Protein 2E1N (pdb70)

Solvent-accessible surface area: 13486 Å² total; per-residue (Å²): 75,67,51,116,26,0,50,136,30,34,133,113,43,88,55,94,150,4,33,74,17,8,0,0,0,0,0,0,8,8,7,90,162,86,57,0,48,17,103,55,0,45,104,32,0,69,88,104,62,77,74,40,62,6,40,107,101,35,11,146,51,0,14,97,14,0,66,93,64,141,4,5,43,24,65,160,110,144,32,183,89,78,68,161,51,48,84,11,26,69,37,47,103,103,114,30,95,106,1,72,62,1,7,73,31,0,95,189,76,82,73,63,28,115,30,0,106,147,29,38,143,95,50,93,50,85,148,4,34,80,13,8,0,0,0,0,0,0,7,9,8,72,151,86,56,0,41,6,100,60,0,40,121,43,0,78,80,117,70,83,103,32,63,5,34,82,107,33,0,112,56,0,2,136,14,0,67,105,76,145,15,6,40,22,67,162,97,143,27,165,80,66,79,161,66,64,79,16,15,63,52,36,193,68,163,106,82,52,2,134,56,0,7,76,25,0,86,172,64,52,101,130

Organism: Synechococcus elongatus (strain ATCC 33912 / PCC 7942 / FACHB-805) (NCBI:txid1140)

Sequence (222 aa):
MDFEDIYRFFQDPPPHYLSKELAVCYVLAVLRHEDSYGTELIQHLETHWPNYRLSDTVLYTALKFLEDEQIISGYWKKVEGRGRPRRMYQLAQANDDRSRDLAQLWERYLMDFEDIYRFFQDPPPHYLSKELAVCYVLAVLRHEDSYGTELIQHLETHWPNYRLSDTVLYTALKFLEDEQIISGYWKKVEGRGRPRRMYQLAQANDDRSRDLAQLWERYLSS

InterPro domains:
  IPR005149 Transcription regulator PadR, N-terminal [PF03551] (27-93)
  IPR036388 Winged helix-like DNA-binding domain superfamily [G3DSA:1.10.10.10] (1-126)
  IPR036390 Winged helix DNA-binding domain superfamily [SSF46785] (8-111)
  IPR052509 Metal-responsive DNA-binding regulator [PTHR33169] (25-107)

Structure (mmCIF, N/CA/C/O backbone):
data_2E1N
#
_entry.id   2E1N
#
_cell.length_a   57.153
_cell.length_b   61.539
_cell.length_c   75.676
_cell.angle_alpha   90.00
_cell.angle_beta   90.00
_cell.angle_gamma   90.00
#
_symmetry.space_group_name_H-M   'P 21 21 21'
#
loop_
_entity.id
_entity.type
_entity.pdbx_description
1 polymer Pex
2 non-polymer 'SULFATE ION'
3 water water
#
loop_
_atom_site.group_PDB
_atom_site.id
_atom_site.type_symbol
_atom_site.label_atom_id
_atom_site.label_alt_id
_atom_site.label_comp_id
_atom_site.label_asym_id
_atom_site.label_entity_id
_atom_site.label_seq_id
_atom_site.pdbx_PDB_ins_code
_atom_site.Cartn_x
_atom_site.Cartn_y
_atom_site.Cartn_z
_atom_site.occupancy
_atom_site.B_iso_or_equiv
_atom_site.auth_seq_id
_atom_site.auth_comp_id
_atom_site.auth_asym_id
_atom_site.auth_atom_id
_atom_site.pdbx_PDB_model_num
ATOM 1 N N . MET A 1 13 ? 13.181 18.995 43.774 1.00 60.24 23 MET A N 1
ATOM 2 C CA . MET A 1 13 ? 14.275 18.097 43.349 1.00 59.90 23 MET A CA 1
ATOM 3 C C . MET A 1 13 ? 15.229 17.879 44.535 1.00 60.15 23 MET A C 1
ATOM 4 O O . MET A 1 13 ? 15.507 18.811 45.272 1.00 60.48 23 MET A O 1
ATOM 9 N N . ASP A 1 14 ? 15.708 16.654 44.732 1.00 60.38 24 ASP A N 1
ATOM 10 C CA . ASP A 1 14 ? 16.611 16.356 45.855 1.00 61.07 24 ASP A CA 1
ATOM 11 C C . ASP A 1 14 ? 17.305 15.004 45.700 1.00 61.15 24 ASP A C 1
ATOM 12 O O . ASP A 1 14 ? 16.788 14.085 45.062 1.00 61.34 24 ASP A O 1
ATOM 17 N N . PHE A 1 15 ? 18.461 14.847 46.316 1.00 61.34 25 PHE A N 1
ATOM 18 C CA . PHE A 1 15 ? 19.252 13.640 46.058 1.00 61.73 25 PHE A CA 1
ATOM 19 C C . PHE A 1 15 ? 18.535 12.312 46.352 1.00 61.84 25 PHE A C 1
ATOM 20 O O . PHE A 1 15 ? 18.611 11.393 45.541 1.00 61.94 25 PHE A O 1
ATOM 28 N N . GLU A 1 16 ? 17.826 12.209 47.477 1.00 61.64 26 GLU A N 1
ATOM 29 C CA . GLU A 1 16 ? 17.032 10.992 47.773 1.00 61.19 26 GLU A CA 1
ATOM 30 C C . GLU A 1 16 ? 16.116 10.624 46.594 1.00 60.04 26 GLU A C 1
ATOM 31 O O . GLU A 1 16 ? 16.086 9.476 46.172 1.00 59.66 26 GLU A O 1
ATOM 37 N N . ASP A 1 17 ? 15.389 11.627 46.104 1.00 58.79 27 ASP A N 1
ATOM 38 C CA . ASP A 1 17 ? 14.504 11.551 44.931 1.00 57.93 27 ASP A CA 1
ATOM 39 C C . ASP A 1 17 ? 15.215 11.105 43.618 1.00 56.38 27 ASP A C 1
ATOM 40 O O . ASP A 1 17 ? 14.604 10.475 42.718 1.00 55.09 27 ASP A O 1
ATOM 45 N N . ILE A 1 18 ? 16.491 11.434 43.497 1.00 54.16 28 ILE A N 1
ATOM 46 C CA . ILE A 1 18 ? 17.268 10.957 42.373 1.00 52.51 28 ILE A CA 1
ATOM 47 C C . ILE A 1 18 ? 17.495 9.448 42.506 1.00 51.87 28 ILE A C 1
ATOM 48 O O . ILE A 1 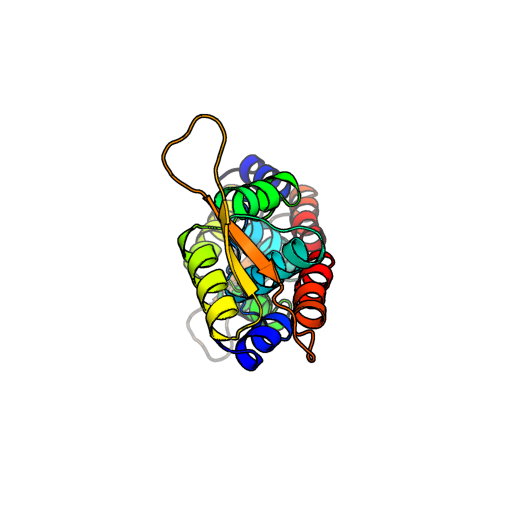18 ? 17.084 8.721 41.647 1.00 50.83 28 ILE A O 1
ATOM 53 N N . TYR A 1 19 ? 18.098 8.953 43.589 1.00 51.77 29 TYR A N 1
ATOM 54 C CA . TYR A 1 19 ? 18.539 7.532 43.577 1.00 51.57 29 TYR A CA 1
ATOM 55 C C . TYR A 1 19 ? 17.302 6.610 43.659 1.00 51.41 29 TYR A C 1
ATOM 56 O O . TYR A 1 19 ? 17.324 5.493 43.163 1.00 50.96 29 TYR A O 1
ATOM 65 N N . ARG A 1 20 ? 16.257 7.133 44.294 1.00 51.18 30 ARG A N 1
ATOM 66 C CA . ARG A 1 20 ? 14.874 6.708 44.159 1.00 51.91 30 ARG A CA 1
ATOM 67 C C . ARG A 1 20 ? 14.494 6.291 42.742 1.00 51.70 30 ARG A C 1
ATOM 68 O O . ARG A 1 20 ? 14.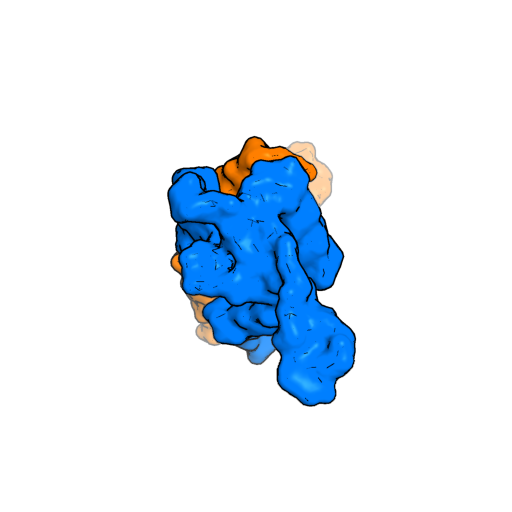098 5.148 42.497 1.00 51.15 30 ARG A O 1
ATOM 76 N N . PHE A 1 21 ? 14.635 7.244 41.814 1.00 50.37 31 PHE A N 1
ATOM 77 C CA . PHE A 1 21 ? 14.206 7.064 40.440 1.00 49.42 31 PHE A CA 1
ATOM 78 C C . PHE A 1 21 ? 14.974 5.906 39.853 1.00 49.91 31 PHE A C 1
ATOM 79 O O . PHE A 1 21 ? 14.427 5.132 39.068 1.00 48.64 31 PHE A O 1
ATOM 87 N N . PHE A 1 22 ? 16.244 5.782 40.245 1.00 50.02 32 PHE A N 1
ATOM 88 C CA . PHE A 1 22 ? 17.140 4.798 39.638 1.00 50.62 32 PHE A CA 1
ATOM 89 C C . PHE A 1 22 ? 17.012 3.410 40.257 1.00 51.15 32 PHE A C 1
ATOM 90 O O . PHE A 1 22 ? 17.134 2.384 39.573 1.00 51.04 32 PHE A O 1
ATOM 98 N N . GLN A 1 23 ? 16.753 3.392 41.550 1.00 51.68 33 GLN A N 1
ATOM 99 C CA . GLN A 1 23 ? 16.601 2.125 42.251 1.00 52.74 33 GLN A CA 1
ATOM 100 C C . GLN A 1 23 ? 15.224 1.505 41.933 1.00 51.94 33 GLN A C 1
ATOM 101 O O . GLN A 1 23 ? 15.129 0.296 41.687 1.00 52.49 33 GLN A O 1
ATOM 107 N N . ASP A 1 24 ? 14.185 2.347 41.888 1.00 51.07 34 ASP A N 1
ATOM 108 C CA . ASP A 1 24 ? 12.797 1.915 41.638 1.00 50.51 34 ASP A CA 1
ATOM 109 C C . ASP A 1 24 ? 12.018 2.869 40.701 1.00 47.97 34 ASP A C 1
ATOM 110 O O . ASP A 1 24 ? 11.068 3.527 41.102 1.00 47.23 34 ASP A O 1
ATOM 115 N N . PRO A 1 25 ? 12.410 2.936 39.440 1.00 45.80 35 PRO A N 1
ATOM 116 C CA . PRO A 1 25 ? 11.796 3.949 38.594 1.00 43.85 35 PRO A CA 1
ATOM 117 C C . PRO A 1 25 ? 10.325 3.635 38.338 1.00 41.58 35 PRO A C 1
ATOM 118 O O . PRO A 1 25 ? 9.932 2.469 38.392 1.00 41.75 35 PRO A O 1
ATOM 122 N N . PRO A 1 26 ? 9.535 4.649 37.976 1.00 38.89 36 PRO A N 1
ATOM 123 C CA . PRO A 1 26 ? 8.135 4.328 37.709 1.00 37.14 36 PRO A CA 1
ATOM 124 C C . PRO A 1 26 ? 7.969 3.562 36.385 1.00 35.06 36 PRO A C 1
ATOM 125 O O . PRO A 1 26 ? 8.799 3.666 35.474 1.00 35.46 36 PRO A O 1
ATOM 129 N N . PRO A 1 27 ? 6.871 2.835 36.253 1.00 33.04 37 PRO A N 1
ATOM 130 C CA . PRO A 1 27 ? 6.718 2.085 35.010 1.00 32.53 37 PRO A CA 1
ATOM 131 C C . PRO A 1 27 ? 6.290 2.889 33.785 1.00 32.54 37 PRO A C 1
ATOM 132 O O . PRO A 1 27 ? 5.787 4.006 33.902 1.00 32.07 37 PRO A O 1
ATOM 136 N N . HIS A 1 28 ? 6.405 2.269 32.602 1.00 32.33 38 HIS A N 1
ATOM 137 C CA . HIS A 1 28 ? 5.923 2.829 31.385 1.00 32.76 38 HIS A CA 1
ATOM 138 C C . HIS A 1 28 ? 4.674 2.019 30.966 1.00 32.68 38 HIS A C 1
ATOM 139 O O . HIS A 1 28 ? 4.680 0.795 31.060 1.00 32.22 38 HIS A O 1
ATOM 146 N N . TYR A 1 29 ? 3.680 2.697 30.420 1.00 31.45 39 TYR A N 1
ATOM 147 C CA . TYR A 1 29 ? 2.557 1.993 29.744 1.00 30.73 39 TYR A CA 1
ATOM 148 C C . TYR A 1 29 ? 2.956 1.491 28.348 1.00 32.08 39 TYR A C 1
ATOM 149 O O . TYR A 1 29 ? 3.575 2.213 27.546 1.00 32.05 39 TYR A O 1
ATOM 158 N N . LEU A 1 30 ? 2.536 0.276 28.013 1.00 31.66 40 LEU A N 1
ATOM 159 C CA . LEU A 1 30 ? 2.813 -0.285 26.688 1.00 31.10 40 LEU A CA 1
ATOM 160 C C . LEU A 1 30 ? 2.098 0.447 25.603 1.00 31.75 40 LEU A C 1
ATOM 161 O O . LEU A 1 30 ? 0.926 0.854 25.757 1.00 30.83 40 LEU A O 1
ATOM 166 N N . SER A 1 31 ? 2.780 0.606 24.466 1.00 32.68 41 SER A N 1
ATOM 167 C CA . SER A 1 31 ? 2.116 1.021 23.235 1.00 33.02 41 SER A CA 1
ATOM 168 C C . SER A 1 31 ? 1.330 -0.108 22.646 1.00 33.00 41 SER A C 1
ATOM 169 O O . SER A 1 31 ? 1.505 -1.259 23.027 1.00 31.75 41 SER A O 1
ATOM 172 N N . LYS A 1 32 ? 0.476 0.198 21.680 1.00 33.04 42 LYS A N 1
ATOM 173 C CA . LYS A 1 32 ? -0.303 -0.843 21.022 1.00 33.28 42 LYS A CA 1
ATOM 174 C C . LYS A 1 32 ? 0.596 -1.889 20.374 1.00 32.70 42 LYS A C 1
ATOM 175 O O . LYS A 1 32 ? 0.288 -3.057 20.371 1.00 32.55 42 LYS A O 1
ATOM 181 N N . GLU A 1 33 ? 1.732 -1.470 19.818 1.00 32.50 43 GLU A N 1
ATOM 182 C CA . GLU A 1 33 ? 2.615 -2.443 19.174 1.00 32.74 43 GLU A CA 1
ATOM 183 C C . GLU A 1 33 ? 3.227 -3.402 20.192 1.00 32.37 43 GLU A C 1
ATOM 184 O O . GLU A 1 33 ? 3.276 -4.613 19.978 1.00 32.55 43 GLU A O 1
ATOM 190 N N . LEU A 1 34 ? 3.717 -2.855 21.295 1.00 31.98 44 LEU A N 1
ATOM 191 C CA . LEU A 1 34 ? 4.227 -3.703 22.372 1.00 33.43 44 LEU A CA 1
ATOM 192 C C . LEU A 1 34 ? 3.123 -4.587 22.952 1.00 31.75 44 LEU A C 1
ATOM 193 O O . LEU A 1 34 ? 3.384 -5.739 23.281 1.00 32.07 44 LEU A O 1
ATOM 198 N N . ALA A 1 35 ? 1.925 -4.039 23.118 1.00 31.32 45 ALA A N 1
ATOM 199 C CA . ALA A 1 35 ? 0.810 -4.792 23.702 1.00 30.64 45 ALA A CA 1
ATOM 200 C C . ALA A 1 35 ? 0.487 -6.006 22.876 1.00 30.17 45 ALA A C 1
ATOM 201 O O . ALA A 1 35 ? 0.196 -7.071 23.411 1.00 31.57 45 ALA A O 1
ATOM 203 N N . VAL A 1 36 ? 0.499 -5.870 21.562 1.00 29.80 46 VAL A N 1
ATOM 204 C CA . VAL A 1 36 ? 0.204 -7.012 20.656 1.00 30.19 46 VAL A CA 1
ATOM 205 C C . VAL A 1 36 ? 1.172 -8.135 20.909 1.00 29.95 46 VAL A C 1
ATOM 206 O O . VAL A 1 36 ? 0.767 -9.308 21.067 1.00 29.74 46 VAL A O 1
ATOM 210 N N . CYS A 1 37 ? 2.474 -7.790 20.986 1.00 30.03 47 CYS A N 1
ATOM 211 C CA . CYS A 1 37 ? 3.522 -8.797 21.161 1.00 31.07 47 CYS A CA 1
ATOM 212 C C . CYS A 1 37 ? 3.482 -9.394 22.560 1.00 30.42 47 CYS A C 1
ATOM 213 O O . CYS A 1 37 ? 3.687 -10.573 22.708 1.00 30.99 47 CYS A O 1
ATOM 216 N N . TYR A 1 38 ? 3.214 -8.580 23.576 1.00 29.41 48 TYR A N 1
ATOM 217 C CA . TYR A 1 38 ? 3.021 -9.123 24.933 1.00 29.81 48 TYR A CA 1
ATOM 218 C C . TYR A 1 38 ? 1.878 -10.126 25.018 1.00 30.20 48 TYR A C 1
ATOM 219 O O . TYR A 1 38 ? 1.991 -11.209 25.602 1.00 30.18 48 TYR A O 1
ATOM 228 N N . VAL A 1 39 ? 0.733 -9.727 24.492 1.00 30.06 49 VAL A N 1
ATOM 229 C CA . VAL A 1 39 ? -0.456 -10.570 24.562 1.00 30.40 49 VAL A CA 1
ATOM 230 C C . VAL A 1 39 ? -0.194 -11.916 23.887 1.00 30.90 49 VAL A C 1
ATOM 231 O O . VAL A 1 39 ? -0.521 -12.998 24.425 1.00 31.35 49 VAL A O 1
ATOM 235 N N . LEU A 1 40 ? 0.445 -11.879 22.726 1.00 30.53 50 LEU A N 1
ATOM 236 C CA . LEU A 1 40 ? 0.810 -13.103 22.036 1.00 31.37 50 LEU A CA 1
ATOM 237 C C . LEU A 1 40 ? 1.804 -13.958 22.832 1.00 30.85 50 LEU A C 1
ATOM 238 O O . LEU A 1 40 ? 1.648 -15.177 22.878 1.00 32.07 50 LEU A O 1
ATOM 243 N N . ALA A 1 41 ? 2.796 -13.334 23.453 1.00 31.06 51 ALA A N 1
ATOM 244 C CA . ALA A 1 41 ? 3.748 -14.052 24.326 1.00 31.07 51 ALA A CA 1
ATOM 245 C C . ALA A 1 41 ? 2.992 -14.837 25.422 1.00 31.29 51 ALA A C 1
ATOM 246 O O . ALA A 1 41 ? 3.333 -16.007 25.723 1.00 31.82 51 ALA A O 1
ATOM 248 N N . VAL A 1 42 ? 1.967 -14.200 26.014 1.00 31.42 52 VAL A N 1
ATOM 249 C CA . VAL A 1 42 ? 1.150 -14.844 27.052 1.00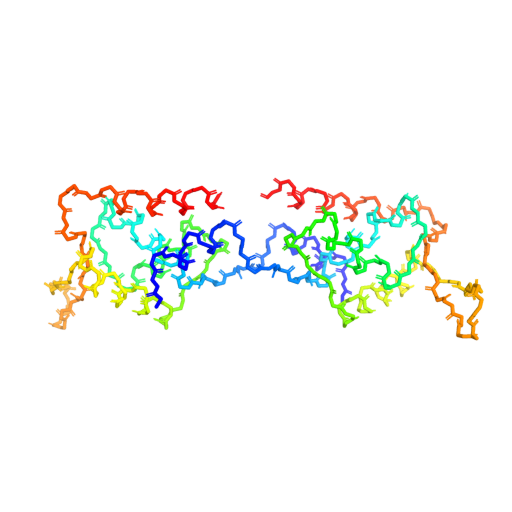 29.38 52 VAL A CA 1
ATOM 250 C C . VAL A 1 42 ? 0.323 -15.979 26.460 1.00 30.08 52 VAL A C 1
ATOM 251 O O . VAL A 1 42 ? 0.340 -17.111 26.976 1.00 29.83 52 VAL A O 1
ATOM 255 N N . LEU A 1 43 ? -0.399 -15.709 25.372 1.00 29.55 53 LEU A N 1
ATOM 256 C CA . LEU A 1 43 ? -1.328 -16.706 24.825 1.00 30.67 53 LEU A CA 1
ATOM 257 C C . LEU A 1 43 ? -0.612 -17.933 24.233 1.00 31.96 53 LEU A C 1
ATOM 258 O O . LEU A 1 43 ? -1.229 -19.005 24.067 1.00 33.24 53 LEU A O 1
ATOM 263 N N . ARG A 1 44 ? 0.672 -17.798 23.896 1.00 33.94 54 ARG A N 1
ATOM 264 C CA . ARG A 1 44 ? 1.427 -18.960 23.396 1.00 36.27 54 ARG A CA 1
ATOM 265 C C . ARG A 1 44 ? 1.587 -19.966 24.526 1.00 37.75 54 ARG A C 1
ATOM 266 O O . ARG A 1 44 ? 1.752 -21.153 24.284 1.00 39.55 54 ARG A O 1
ATOM 274 N N . HIS A 1 45 ? 1.481 -19.504 25.763 1.00 38.16 55 HIS A N 1
ATOM 275 C CA . HIS A 1 45 ? 1.617 -20.397 26.906 1.00 38.65 55 HIS A CA 1
ATOM 276 C C . HIS A 1 45 ? 0.328 -20.851 27.577 1.00 37.89 55 HIS A C 1
ATOM 277 O O . HIS A 1 45 ? 0.250 -21.987 28.050 1.00 37.25 55 HIS A O 1
ATOM 284 N N . GLU A 1 46 ? -0.702 -19.994 27.561 1.00 37.29 56 GLU A N 1
ATOM 285 C CA . GLU A 1 46 ? -2.003 -20.284 28.167 1.00 36.46 56 GLU A CA 1
ATOM 286 C C . GLU A 1 46 ? -3.059 -19.338 27.645 1.00 34.80 56 GLU A C 1
ATOM 287 O O . GLU A 1 46 ? -2.740 -18.212 27.324 1.00 34.27 56 GLU A O 1
ATOM 293 N N . ASP A 1 47 ? -4.319 -19.778 27.610 1.00 33.18 57 ASP A N 1
ATOM 294 C CA . ASP A 1 47 ? -5.429 -18.880 27.275 1.00 32.23 57 ASP A CA 1
ATOM 295 C C . ASP A 1 47 ? -5.545 -17.856 28.405 1.00 31.76 57 ASP A C 1
ATOM 296 O O . ASP A 1 47 ? -5.183 -18.141 29.562 1.00 30.93 57 ASP A O 1
ATOM 301 N N .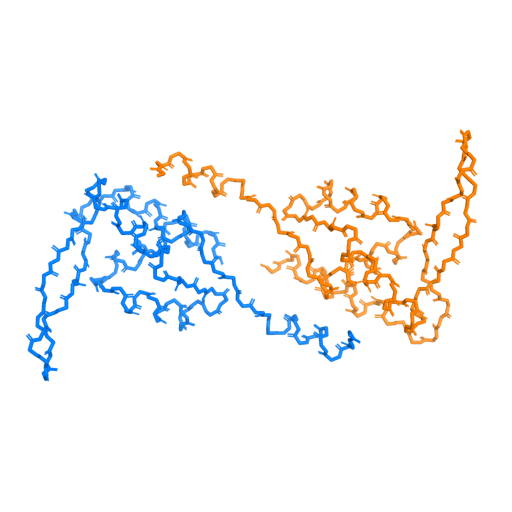 SER A 1 48 ? -6.004 -16.655 28.092 1.00 31.65 58 SER A N 1
ATOM 302 C CA . SER A 1 48 ? -6.116 -15.618 29.128 1.00 30.62 58 SER A CA 1
ATOM 303 C C . SER A 1 48 ? -7.324 -14.720 28.846 1.00 31.49 58 SER A C 1
ATOM 304 O O . SER A 1 48 ? -8.123 -14.996 27.943 1.00 31.09 58 SER A O 1
ATOM 307 N N . TYR A 1 49 ? -7.469 -13.684 29.657 1.00 30.78 59 TYR A N 1
ATOM 308 C CA . TYR A 1 49 ? -8.582 -12.768 29.565 1.00 31.40 59 TYR A CA 1
ATOM 309 C C . TYR A 1 49 ? -8.078 -11.390 29.954 1.00 31.23 59 TYR A C 1
ATOM 310 O O . TYR A 1 49 ? -6.985 -11.251 30.543 1.00 31.00 59 TYR A O 1
ATOM 319 N N . GLY A 1 50 ? -8.836 -10.367 29.576 1.00 31.41 60 GLY A N 1
ATOM 320 C CA . GLY A 1 50 ? -8.373 -8.989 29.760 1.00 31.11 60 GLY A CA 1
ATOM 321 C C . GLY A 1 50 ? -7.858 -8.602 31.127 1.00 30.32 60 GLY A C 1
ATOM 322 O O . GLY A 1 50 ? -6.746 -8.133 31.261 1.00 31.38 60 GLY A O 1
ATOM 323 N N . THR A 1 51 ? -8.642 -8.813 32.165 1.00 31.79 61 THR A N 1
ATOM 324 C CA . THR A 1 51 ?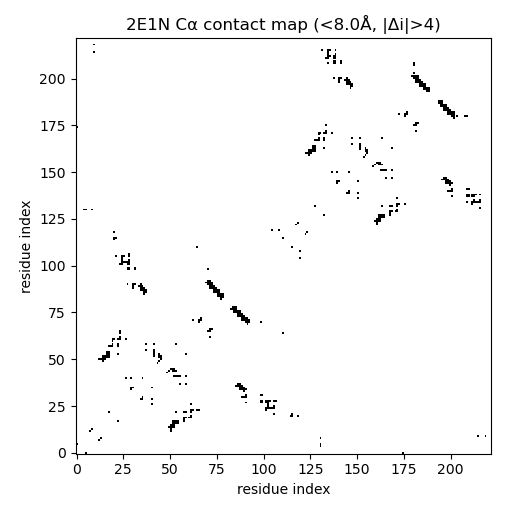 -8.201 -8.489 33.526 1.00 32.15 61 THR A CA 1
ATOM 325 C C . THR A 1 51 ? -6.847 -9.136 33.879 1.00 30.94 61 THR A C 1
ATOM 326 O O . THR A 1 51 ? -5.917 -8.488 34.457 1.00 30.21 61 THR A O 1
ATOM 330 N N . GLU A 1 52 ? -6.739 -10.415 33.574 1.00 31.26 62 GLU A N 1
ATOM 331 C CA . GLU A 1 52 ? -5.484 -11.157 33.823 1.00 31.72 62 GLU A CA 1
ATOM 332 C C . GLU A 1 52 ? -4.290 -10.678 33.006 1.00 30.78 62 GLU A C 1
ATOM 333 O O . GLU A 1 52 ? -3.178 -10.617 33.528 1.00 31.61 62 GLU A O 1
ATOM 339 N N . LEU A 1 53 ? -4.501 -10.303 31.754 1.00 30.19 63 LEU A N 1
ATOM 340 C CA . LEU A 1 53 ? -3.433 -9.824 30.895 1.00 29.08 63 LEU A CA 1
ATOM 341 C C . LEU A 1 53 ? -2.883 -8.536 31.516 1.00 28.43 63 LEU A C 1
ATOM 342 O O . LEU A 1 53 ? -1.655 -8.357 31.601 1.00 30.15 63 LEU A O 1
ATOM 347 N N . ILE A 1 54 ? -3.776 -7.675 32.009 1.00 28.48 64 ILE A N 1
ATOM 348 C CA . ILE A 1 54 ? -3.310 -6.449 32.684 1.00 27.97 64 ILE A CA 1
ATOM 349 C C . ILE A 1 54 ? -2.600 -6.773 33.983 1.00 28.40 64 ILE A C 1
ATOM 350 O O . ILE A 1 54 ? -1.501 -6.274 34.243 1.00 29.61 64 ILE A O 1
ATOM 355 N N . GLN A 1 55 ? -3.215 -7.561 34.848 1.00 29.37 65 GLN A N 1
ATOM 356 C CA . GLN A 1 55 ? -2.582 -7.866 36.140 1.00 31.31 65 GLN A CA 1
ATOM 357 C C . GLN A 1 55 ? -1.264 -8.637 36.029 1.00 32.12 65 GLN A C 1
ATOM 358 O O . GLN A 1 55 ? -0.329 -8.309 36.748 1.00 32.46 65 GLN A O 1
ATOM 364 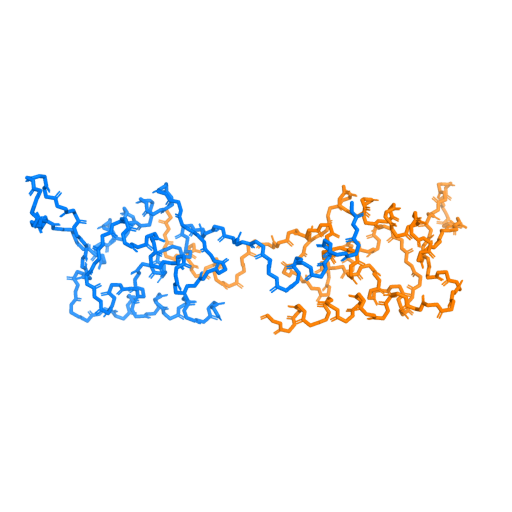N N . HIS A 1 56 ? -1.215 -9.637 35.137 1.00 31.54 66 HIS A N 1
ATOM 365 C CA . HIS A 1 56 ? -0.021 -10.492 34.876 1.00 32.28 66 HIS A CA 1
ATOM 366 C C . HIS A 1 56 ? 1.159 -9.629 34.454 1.00 31.24 66 HIS A C 1
ATOM 367 O O . HIS A 1 56 ? 2.336 -9.892 34.825 1.00 30.20 66 HIS A O 1
ATOM 374 N N . LEU A 1 57 ? 0.893 -8.574 33.702 1.00 30.68 67 LEU A N 1
ATOM 375 C CA . LEU A 1 57 ? 1.970 -7.697 33.305 1.00 30.98 67 LEU A CA 1
ATOM 376 C C . LEU A 1 57 ? 2.583 -7.025 34.525 1.00 31.79 67 LEU A C 1
ATOM 377 O O . LEU A 1 57 ? 3.804 -7.007 34.699 1.00 32.12 67 LEU A O 1
ATOM 382 N N . GLU A 1 58 ? 1.733 -6.458 35.358 1.00 32.88 68 GLU A N 1
ATOM 383 C CA . GLU A 1 58 ? 2.214 -5.755 36.550 1.00 34.14 68 GLU A CA 1
ATOM 384 C C . GLU A 1 58 ? 3.056 -6.692 37.456 1.00 35.14 68 GLU A C 1
ATOM 385 O O . GLU A 1 58 ? 4.046 -6.258 38.022 1.00 36.22 68 GLU A O 1
ATOM 391 N N . THR A 1 59 ? 2.700 -7.972 37.530 1.00 35.99 69 THR A N 1
ATOM 392 C CA . THR A 1 59 ? 3.373 -8.921 38.438 1.00 36.68 69 THR A CA 1
ATOM 393 C C . THR A 1 59 ? 4.617 -9.561 37.821 1.00 37.40 69 THR A C 1
ATOM 394 O O . THR A 1 59 ? 5.613 -9.851 38.518 1.00 37.98 69 THR A O 1
ATOM 398 N N . HIS A 1 60 ? 4.591 -9.826 36.532 1.00 36.92 70 HIS A N 1
ATOM 399 C CA . HIS A 1 60 ? 5.714 -10.534 35.894 1.00 36.65 70 HIS A CA 1
ATOM 400 C C . HIS A 1 60 ? 6.733 -9.557 35.350 1.00 36.21 70 HIS A C 1
ATOM 401 O O . HIS A 1 60 ? 7.925 -9.869 35.297 1.00 35.10 70 HIS A O 1
ATOM 408 N N . TRP A 1 61 ? 6.261 -8.382 34.911 1.00 34.77 71 TRP A N 1
ATOM 409 C CA . TRP A 1 61 ? 7.121 -7.394 34.279 1.00 35.76 71 TRP A CA 1
ATOM 410 C C . TRP A 1 61 ? 6.773 -6.017 34.848 1.00 36.44 71 TRP A C 1
ATOM 411 O O . TRP A 1 61 ? 6.270 -5.128 34.125 1.00 35.76 71 TRP A O 1
ATOM 422 N N . PRO A 1 62 ? 7.046 -5.839 36.152 1.00 35.52 72 PRO A N 1
ATOM 423 C CA . PRO A 1 62 ? 6.606 -4.630 36.875 1.00 35.63 72 PRO A CA 1
ATOM 424 C C . PRO A 1 62 ? 7.172 -3.293 36.389 1.00 34.85 72 PRO A C 1
ATOM 425 O O . PRO A 1 62 ? 6.694 -2.249 36.824 1.00 35.59 72 PRO A O 1
ATOM 429 N N . ASN A 1 63 ? 8.115 -3.264 35.460 1.00 34.41 73 ASN A N 1
ATOM 430 C CA . ASN A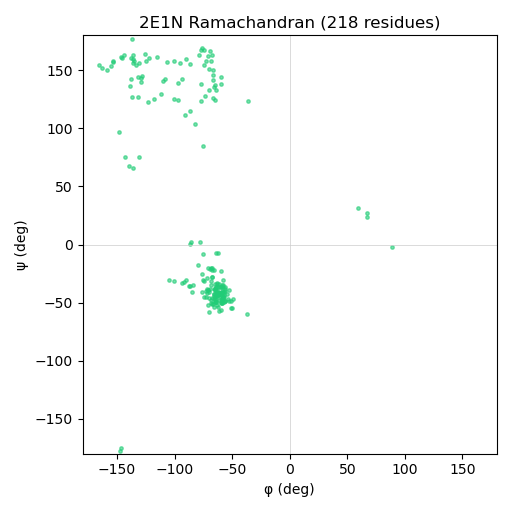 1 63 ? 8.457 -1.977 34.839 1.00 34.76 73 ASN A CA 1
ATOM 431 C C . ASN A 1 63 ? 7.460 -1.494 33.756 1.00 32.76 73 ASN A C 1
ATOM 432 O O . ASN A 1 63 ? 7.639 -0.434 33.138 1.00 31.42 73 ASN A O 1
ATOM 437 N N . TYR A 1 64 ? 6.403 -2.275 33.554 1.00 32.03 74 TYR A N 1
ATOM 438 C CA . TYR A 1 64 ? 5.399 -1.943 32.521 1.00 31.11 74 TYR A CA 1
ATOM 439 C C . TYR A 1 64 ? 3.965 -2.065 33.050 1.00 29.43 74 TYR A C 1
ATOM 440 O O . TYR A 1 64 ? 3.697 -2.780 33.999 1.00 29.15 74 TYR A O 1
ATOM 449 N N . ARG A 1 65 ? 3.070 -1.327 32.432 1.00 28.62 75 ARG A N 1
ATOM 450 C CA . ARG A 1 65 ? 1.625 -1.402 32.719 1.00 28.27 75 ARG A CA 1
ATOM 451 C C . ARG A 1 65 ? 0.889 -1.399 31.389 1.00 28.54 75 ARG A C 1
ATOM 452 O O . ARG A 1 65 ? 1.433 -0.996 30.372 1.00 28.66 75 ARG A O 1
ATOM 460 N N . LEU A 1 66 ? -0.371 -1.814 31.419 1.00 29.34 76 LEU A N 1
ATOM 461 C CA . LEU A 1 66 ? -1.223 -1.907 30.261 1.00 30.36 76 LEU A CA 1
ATOM 462 C C . LEU A 1 66 ? -2.600 -1.378 30.618 1.00 30.28 76 LEU A C 1
ATOM 463 O O . LEU A 1 66 ? -3.201 -1.795 31.642 1.00 29.76 76 LEU A O 1
ATOM 468 N N . SER A 1 67 ? -3.100 -0.426 29.806 1.00 30.34 77 SER A N 1
ATOM 469 C CA . SER A 1 67 ? -4.431 0.176 30.009 1.00 30.14 77 SER A CA 1
ATOM 470 C C . SER A 1 67 ? -5.521 -0.601 29.267 1.00 30.87 77 SER A C 1
ATOM 471 O O . SER A 1 67 ? -5.253 -1.347 28.320 1.00 29.92 77 SER A O 1
ATOM 474 N N . ASP A 1 68 ? -6.754 -0.423 29.703 1.00 31.60 78 ASP A N 1
ATOM 475 C CA . ASP A 1 68 ? -7.877 -1.054 29.043 1.00 32.36 78 ASP A CA 1
ATOM 476 C C . ASP A 1 68 ? -7.949 -0.634 27.568 1.00 31.22 78 ASP A C 1
ATOM 477 O O . ASP A 1 68 ? -8.228 -1.455 26.701 1.00 31.27 78 ASP A O 1
ATOM 482 N N . THR A 1 69 ? -7.708 0.643 27.293 1.00 31.72 79 THR A N 1
ATOM 483 C CA . THR A 1 69 ? -7.792 1.145 25.922 1.00 32.49 79 THR A CA 1
ATOM 484 C C . THR A 1 69 ? -6.782 0.463 25.004 1.00 31.05 79 THR A C 1
ATOM 485 O O . THR A 1 69 ? -7.155 -0.015 23.903 1.00 30.74 79 THR A O 1
ATOM 489 N N . VAL A 1 70 ? -5.528 0.370 25.435 1.00 28.75 80 VAL A N 1
ATOM 490 C CA . VAL A 1 70 ? -4.512 -0.243 24.590 1.00 28.98 80 VAL A CA 1
ATOM 491 C C . VAL A 1 70 ? -4.752 -1.725 24.464 1.00 29.25 80 VAL A C 1
ATOM 492 O O . VAL A 1 70 ? -4.572 -2.287 23.380 1.00 30.24 80 VAL A O 1
ATOM 496 N N . LEU A 1 71 ? -5.175 -2.373 25.545 1.00 30.32 81 LEU A N 1
ATOM 497 C CA . LEU A 1 71 ? -5.471 -3.813 25.522 1.00 30.96 81 LEU A CA 1
ATOM 498 C C . LEU A 1 71 ? -6.537 -4.079 24.470 1.00 30.80 81 LEU A C 1
ATOM 499 O O . LEU A 1 71 ? -6.353 -4.974 23.628 1.00 29.48 81 LEU A O 1
ATOM 504 N N . TYR A 1 72 ? -7.600 -3.281 24.462 1.00 31.17 82 TYR A N 1
ATOM 505 C CA . TYR A 1 72 ? -8.685 -3.458 23.501 1.00 33.72 82 TYR A CA 1
ATOM 506 C C . TYR A 1 72 ? -8.207 -3.295 22.064 1.00 33.11 82 TYR A C 1
ATOM 507 O O . TYR A 1 72 ? -8.532 -4.125 21.180 1.00 33.46 82 TYR A O 1
ATOM 516 N N . THR A 1 73 ? -7.375 -2.280 21.847 1.00 33.12 83 THR A N 1
ATOM 517 C CA . THR A 1 73 ? -6.768 -2.047 20.561 1.00 33.34 83 THR A CA 1
ATOM 518 C C . THR A 1 73 ? -5.981 -3.261 20.039 1.00 31.73 83 THR A C 1
ATOM 519 O O . THR A 1 73 ? -6.139 -3.666 18.868 1.00 31.58 83 THR A O 1
ATOM 523 N N . ALA A 1 74 ? -5.138 -3.806 20.898 1.00 31.07 84 ALA A N 1
ATOM 524 C CA . ALA A 1 74 ? -4.316 -4.976 20.581 1.00 31.16 84 ALA A CA 1
ATOM 525 C C . ALA A 1 74 ? -5.192 -6.173 20.318 1.00 29.86 84 ALA A C 1
ATOM 526 O O . ALA A 1 74 ? -4.975 -6.872 19.322 1.00 30.57 84 ALA A O 1
ATOM 528 N N . LEU A 1 75 ? -6.182 -6.431 21.188 1.00 29.03 85 LEU A N 1
ATOM 529 C CA . LEU A 1 75 ? -7.063 -7.596 20.987 1.00 30.30 85 LEU A CA 1
ATOM 530 C C . LEU A 1 75 ? -7.864 -7.492 19.690 1.00 31.77 85 LEU A C 1
ATOM 531 O O . LEU A 1 75 ? -8.038 -8.518 19.000 1.00 32.16 85 LEU A O 1
ATOM 536 N N . LYS A 1 76 ? -8.397 -6.299 19.386 1.00 32.42 86 LYS A N 1
ATOM 537 C CA . LYS A 1 76 ? -9.175 -6.068 18.161 1.00 34.00 86 LYS A CA 1
ATOM 538 C C . LYS A 1 76 ? -8.281 -6.293 16.943 1.00 33.00 86 LYS A C 1
ATOM 539 O O . LYS A 1 76 ? -8.674 -6.905 15.953 1.00 33.15 86 LYS A O 1
ATOM 545 N N . PHE A 1 77 ? -7.054 -5.823 16.994 1.00 33.11 87 PHE A N 1
ATOM 546 C CA . PHE A 1 77 ? -6.130 -6.096 15.913 1.00 32.84 87 PHE A CA 1
ATOM 547 C C . PHE A 1 77 ? -5.898 -7.591 15.702 1.00 32.97 87 PHE A C 1
ATOM 548 O O . PHE A 1 77 ? -5.953 -8.089 14.576 1.00 32.80 87 PHE A O 1
ATOM 556 N N . LEU A 1 78 ? -5.600 -8.294 16.786 1.00 32.11 88 LEU A N 1
ATOM 557 C CA . LEU A 1 78 ? -5.271 -9.715 16.706 1.00 31.38 88 LEU A CA 1
ATOM 558 C C . LEU A 1 78 ? -6.470 -10.563 16.228 1.00 33.01 88 LEU A C 1
ATOM 559 O O . LEU A 1 78 ? -6.284 -11.578 15.539 1.00 34.04 88 LEU A O 1
ATOM 564 N N . GLU A 1 79 ? -7.673 -10.158 16.607 1.00 32.24 89 GLU A N 1
ATOM 565 C CA . GLU A 1 79 ? -8.913 -10.764 16.071 1.00 34.05 89 GLU A CA 1
ATOM 566 C C . GLU A 1 79 ? -9.154 -10.454 14.579 1.00 34.47 89 GLU A C 1
ATOM 567 O O . GLU A 1 79 ? -9.486 -11.361 13.796 1.00 33.65 89 GLU A O 1
ATOM 573 N N . ASP A 1 80 ? -9.019 -9.177 14.203 1.00 35.13 90 ASP A N 1
ATOM 574 C CA . ASP A 1 80 ? -9.162 -8.758 12.795 1.00 35.31 90 ASP A CA 1
ATOM 575 C C . ASP A 1 80 ? -8.186 -9.542 11.880 1.00 35.60 90 ASP A C 1
ATOM 576 O O . ASP A 1 80 ? -8.494 -9.841 10.707 1.00 35.52 90 ASP A O 1
ATOM 581 N N . GLU A 1 81 ? -6.975 -9.813 12.394 1.00 34.74 91 GLU A N 1
ATOM 582 C CA . GLU A 1 81 ? -5.948 -10.543 11.687 1.00 34.64 91 GLU A CA 1
ATOM 583 C C . GLU A 1 81 ? -6.080 -12.051 11.854 1.00 34.25 91 GLU A C 1
ATOM 584 O O . GLU A 1 81 ? -5.286 -12.813 11.297 1.00 32.40 91 GLU A O 1
ATOM 590 N N . GLN A 1 82 ? -7.098 -12.481 12.597 1.00 32.28 92 GLN A N 1
ATOM 591 C CA . GLN A 1 82 ? -7.378 -13.895 12.809 1.00 31.85 92 GLN A CA 1
ATOM 592 C C . GLN A 1 82 ? -6.221 -14.655 13.461 1.00 31.47 92 GLN A C 1
ATOM 593 O O . GLN A 1 82 ? -6.073 -15.828 13.275 1.00 31.40 92 GLN A O 1
ATOM 599 N N . ILE A 1 83 ? -5.464 -13.959 14.301 1.00 30.90 93 ILE A N 1
ATOM 600 C CA . ILE A 1 83 ? -4.363 -14.554 15.022 1.00 30.67 93 ILE A CA 1
ATOM 601 C C . ILE A 1 83 ? -4.852 -15.109 16.359 1.00 29.77 93 ILE A C 1
ATOM 602 O O . ILE A 1 83 ? -4.331 -16.104 16.844 1.00 30.05 93 ILE A O 1
ATOM 607 N N . ILE A 1 84 ? -5.881 -14.489 16.954 1.00 28.30 94 ILE A N 1
ATOM 608 C CA . ILE A 1 84 ? -6.517 -15.029 18.155 1.00 27.81 94 ILE A CA 1
ATOM 609 C C . ILE A 1 84 ? -8.011 -15.180 17.952 1.00 28.73 94 ILE A C 1
ATOM 610 O O . ILE A 1 84 ? -8.571 -14.597 17.019 1.00 27.97 94 ILE A O 1
ATOM 615 N N . SER A 1 85 ? -8.645 -15.950 18.829 1.00 28.93 95 SER A N 1
ATOM 616 C CA . SER A 1 85 ? -10.106 -16.012 18.853 1.00 30.50 95 SER A CA 1
ATOM 617 C C . SER A 1 85 ? -10.611 -15.946 20.267 1.00 30.51 95 SER A C 1
ATOM 618 O O . SER A 1 85 ? -9.911 -16.328 21.212 1.00 31.35 95 SER A O 1
ATOM 621 N N . GLY A 1 86 ? -11.865 -15.506 20.409 1.00 31.09 96 GLY A N 1
ATOM 622 C CA . GLY A 1 86 ? -12.447 -15.342 21.720 1.00 30.99 96 GLY A CA 1
ATOM 623 C C . GLY A 1 86 ? -13.459 -16.426 21.992 1.00 31.98 96 GLY A C 1
ATOM 624 O O . GLY A 1 86 ? -14.005 -17.045 21.045 1.00 31.53 96 GLY A O 1
ATOM 625 N N . TYR A 1 87 ? -13.696 -16.663 23.289 1.00 31.89 97 TYR A N 1
ATOM 626 C CA . TYR A 1 87 ? -14.715 -17.603 23.720 1.00 32.73 97 TYR A CA 1
ATOM 627 C C . TYR A 1 87 ? -15.215 -17.230 25.101 1.00 33.86 97 TYR A C 1
ATOM 628 O O . TYR A 1 87 ? -14.544 -16.515 25.807 1.00 32.15 97 TYR A O 1
ATOM 637 N N . TRP A 1 88 ? -16.414 -17.666 25.449 1.00 33.90 98 TRP A N 1
ATOM 638 C CA . TRP A 1 88 ? -16.936 -17.453 26.799 1.00 34.43 98 TRP A CA 1
ATOM 639 C C . TRP A 1 88 ? -16.658 -18.634 27.739 1.00 34.17 98 TRP A C 1
ATOM 640 O O . TRP A 1 88 ? -16.787 -19.807 27.343 1.00 35.20 98 TRP A O 1
ATOM 651 N N . LYS A 1 89 ? -16.366 -18.329 29.003 1.00 33.56 99 LYS A N 1
ATOM 652 C CA . LYS A 1 89 ? -16.079 -19.362 29.992 1.00 33.97 99 LYS A CA 1
ATOM 653 C C . LYS A 1 89 ? -16.755 -19.022 31.306 1.00 34.22 99 LYS A C 1
ATOM 654 O O . LYS A 1 89 ? -16.830 -17.845 31.692 1.00 33.54 99 LYS A O 1
ATOM 660 N N . LYS A 1 90 ? -17.258 -20.050 31.988 1.00 33.93 100 LYS A N 1
ATOM 661 C CA . LYS A 1 90 ? -17.811 -19.870 33.330 1.00 34.55 100 LYS A CA 1
ATOM 662 C C . LYS A 1 90 ? -16.773 -19.500 34.348 1.00 34.22 100 LYS A C 1
ATOM 663 O O . LYS A 1 90 ? -15.592 -19.910 34.249 1.00 33.74 100 LYS A O 1
ATOM 669 N N . VAL A 1 91 ? -17.212 -18.680 35.301 1.00 33.77 101 VAL A N 1
ATOM 670 C CA . VAL A 1 91 ? -16.419 -18.312 36.436 1.00 34.42 101 VAL A CA 1
ATOM 671 C C . VAL A 1 91 ? -17.155 -18.813 37.692 1.00 35.45 101 VA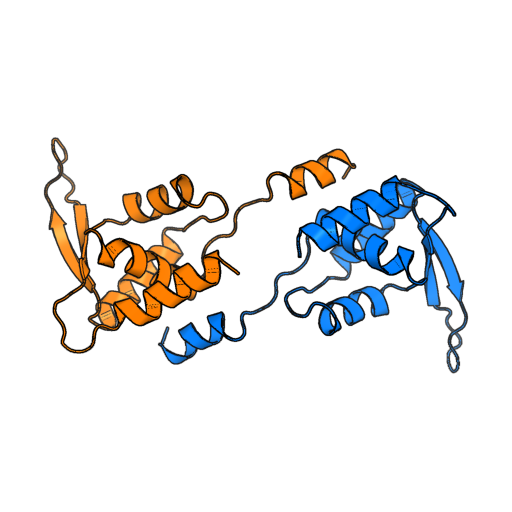L A C 1
ATOM 672 O O . VAL A 1 91 ? -18.338 -18.508 37.909 1.00 34.57 101 VAL A O 1
ATOM 676 N N . GLU A 1 92 ? -16.451 -19.587 38.504 1.00 36.45 102 GLU A N 1
ATOM 677 C CA . GLU A 1 92 ? -17.114 -20.193 39.646 1.00 38.26 102 GLU A CA 1
ATOM 678 C C . GLU A 1 92 ? -17.589 -19.098 40.586 1.00 38.11 102 GLU A C 1
ATOM 679 O O . GLU A 1 92 ? -16.859 -18.171 40.882 1.00 37.20 102 GLU A O 1
ATOM 685 N N . GLY A 1 93 ? -18.833 -19.202 41.032 1.00 38.43 103 GLY A N 1
ATOM 686 C CA . GLY A 1 93 ? -19.391 -18.238 41.963 1.00 39.10 103 GLY A CA 1
ATOM 687 C C . GLY A 1 93 ? -20.050 -17.043 41.305 1.00 39.70 103 GLY A C 1
ATOM 688 O O . GLY A 1 93 ? -20.603 -16.187 41.993 1.00 39.81 103 GLY A O 1
ATOM 689 N N . ARG A 1 94 ? -20.009 -16.993 39.976 1.00 39.30 104 ARG A N 1
ATOM 690 C CA . ARG A 1 94 ? -20.507 -15.868 39.219 1.00 40.26 104 ARG A CA 1
ATOM 691 C C . ARG A 1 94 ? -21.411 -16.349 38.081 1.00 40.64 104 ARG A C 1
ATOM 692 O O . ARG A 1 94 ? -21.161 -17.389 37.480 1.00 40.69 104 ARG A O 1
ATOM 700 N N . GLY A 1 95 ? -22.458 -15.582 37.794 1.00 41.31 105 GLY A N 1
ATOM 701 C CA . GLY A 1 95 ? -23.417 -15.926 36.748 1.00 41.54 105 GLY A CA 1
ATOM 702 C C . GLY A 1 95 ? -22.946 -15.454 35.381 1.00 42.30 105 GLY A C 1
ATOM 703 O O . GLY A 1 95 ? -23.089 -16.167 34.394 1.00 43.41 105 GLY A O 1
ATOM 704 N N . ARG A 1 96 ? -22.389 -14.243 35.355 1.00 42.66 106 ARG A N 1
ATOM 705 C CA . ARG A 1 96 ? -21.783 -13.605 34.170 1.00 42.98 106 ARG A CA 1
ATOM 706 C C . ARG A 1 96 ? -20.527 -14.360 33.671 1.00 41.95 106 ARG A C 1
ATOM 707 O O . ARG A 1 96 ? -19.599 -14.593 34.453 1.00 42.35 106 ARG A O 1
ATOM 715 N N . PRO A 1 97 ? -20.502 -14.764 32.381 1.00 40.26 107 PRO A N 1
ATOM 716 C CA . PRO A 1 97 ? -19.293 -15.430 31.916 1.00 38.57 107 PRO A CA 1
ATOM 717 C C . PRO A 1 97 ? -18.151 -14.475 31.663 1.00 37.58 107 PRO A C 1
ATOM 718 O O . PRO A 1 97 ? -18.324 -13.254 31.628 1.00 37.27 107 PRO A O 1
ATOM 722 N N . ARG A 1 98 ? -16.994 -15.079 31.473 1.00 34.89 108 ARG A N 1
ATOM 723 C CA . ARG A 1 98 ? -15.752 -14.354 31.242 1.00 33.40 108 ARG A CA 1
ATOM 724 C C . ARG A 1 98 ? -15.292 -14.546 29.808 1.00 32.03 108 ARG A C 1
ATOM 725 O O . ARG A 1 98 ? -15.388 -15.650 29.286 1.00 31.13 108 ARG A O 1
ATOM 733 N N . ARG A 1 99 ? -14.768 -13.483 29.186 1.00 32.22 109 ARG A N 1
ATOM 734 C CA . ARG A 1 99 ? -14.335 -13.530 27.786 1.00 32.05 109 ARG A CA 1
ATOM 735 C C . ARG A 1 99 ? -12.866 -13.922 27.754 1.00 31.27 109 ARG A C 1
ATOM 736 O O . ARG A 1 99 ? -11.987 -13.192 28.250 1.00 31.21 109 ARG A O 1
ATOM 744 N N . MET A 1 100 ? -12.624 -15.125 27.246 1.00 30.62 110 MET A N 1
ATOM 745 C CA . MET A 1 100 ? -11.295 -15.686 27.172 1.00 30.48 110 MET A CA 1
ATOM 746 C C . MET A 1 100 ? -10.777 -15.510 25.748 1.00 31.13 110 MET A C 1
ATOM 747 O O . MET A 1 100 ? -11.559 -15.404 24.811 1.00 31.27 110 MET A O 1
ATOM 752 N N . TYR A 1 101 ? -9.447 -15.538 25.605 1.00 30.08 111 TYR A N 1
ATOM 753 C CA . TYR A 1 101 ? -8.820 -15.516 24.296 1.00 30.96 111 TYR A CA 1
ATOM 754 C C . TYR A 1 101 ? -7.825 -16.677 24.187 1.00 31.20 111 TYR A C 1
ATOM 755 O O . TYR A 1 101 ? -7.162 -17.041 25.172 1.00 30.01 111 TYR A O 1
ATOM 764 N N . GLN A 1 102 ? -7.730 -17.243 22.988 1.00 32.25 112 GLN A N 1
ATOM 765 C CA . GLN A 1 102 ? -6.730 -18.254 22.697 1.00 33.24 112 GLN A CA 1
ATOM 766 C C . GLN A 1 102 ? -6.075 -17.975 21.342 1.00 33.03 112 GLN A C 1
ATOM 767 O O . GLN A 1 102 ? -6.637 -17.299 20.486 1.00 32.54 112 GLN A O 1
ATOM 773 N N . LEU A 1 103 ? -4.877 -18.503 21.143 1.00 32.88 113 LEU A N 1
ATOM 774 C CA . LEU A 1 103 ? -4.251 -18.445 19.827 1.00 34.29 113 LEU A CA 1
ATOM 775 C C . LEU A 1 103 ? -5.180 -19.172 18.864 1.00 34.30 113 LEU A C 1
ATOM 776 O O . LEU A 1 103 ? -5.734 -20.215 19.212 1.00 34.78 113 LEU A O 1
ATOM 781 N N . ALA A 1 104 ? -5.373 -18.613 17.665 1.00 35.23 114 ALA A N 1
ATOM 782 C CA . ALA A 1 104 ? -6.392 -19.155 16.736 1.00 36.02 114 ALA A CA 1
ATOM 783 C C . ALA A 1 104 ? -5.905 -20.383 16.005 1.00 38.00 114 ALA A C 1
ATOM 784 O O . ALA A 1 104 ? -6.688 -21.119 15.437 1.00 37.20 114 ALA A O 1
ATOM 786 N N . GLN A 1 105 ? -4.606 -20.578 16.002 1.00 40.60 115 GLN A N 1
ATOM 787 C CA . GLN A 1 105 ? -4.003 -21.644 15.233 1.00 44.63 115 GLN A CA 1
ATOM 788 C C . GLN A 1 105 ? -3.050 -22.453 16.054 1.00 46.04 115 GLN A C 1
ATOM 789 O O . GLN A 1 105 ? -2.480 -21.966 17.023 1.00 46.98 115 GLN A O 1
ATOM 795 N N . ALA A 1 106 ? -2.840 -23.684 15.612 1.00 47.16 116 ALA A N 1
ATOM 796 C CA . ALA A 1 106 ? -1.905 -24.592 16.260 1.00 48.89 116 ALA A CA 1
ATOM 797 C C . ALA A 1 106 ? -0.486 -24.141 16.016 1.00 49.95 116 ALA A C 1
ATOM 798 O O . ALA A 1 106 ? 0.308 -24.012 16.963 1.00 51.54 116 ALA A O 1
ATOM 800 N N . ASN A 1 107 ? -0.157 -23.920 14.748 1.00 50.35 117 ASN A N 1
ATOM 801 C CA . ASN A 1 107 ? 1.189 -23.501 14.388 1.00 51.16 117 ASN A CA 1
ATOM 802 C C . ASN A 1 107 ? 1.051 -22.198 13.635 1.00 51.77 117 ASN A C 1
ATOM 803 O O . ASN A 1 107 ? 0.295 -22.124 12.653 1.00 52.33 117 ASN A O 1
ATOM 808 N N . ASP A 1 108 ? 1.710 -21.161 14.150 1.00 50.91 118 ASP A N 1
ATOM 809 C CA . ASP A 1 108 ? 1.682 -19.856 13.540 1.00 50.65 118 ASP A CA 1
ATOM 810 C C . ASP A 1 108 ? 3.021 -19.183 13.825 1.00 50.02 118 ASP A C 1
ATOM 811 O O . ASP A 1 108 ? 3.228 -18.619 14.904 1.00 49.16 118 ASP A O 1
ATOM 816 N N . ASP A 1 109 ? 3.945 -19.256 12.870 1.00 49.15 119 ASP A N 1
ATOM 817 C CA . ASP A 1 109 ? 5.231 -18.571 13.034 1.00 49.37 119 ASP A CA 1
ATOM 818 C C . ASP A 1 109 ? 5.091 -17.052 13.216 1.00 48.29 119 ASP A C 1
ATOM 819 O O . ASP A 1 109 ? 5.995 -16.427 13.758 1.00 47.87 119 ASP A O 1
ATOM 824 N N . ARG A 1 110 ? 3.977 -16.468 12.766 1.00 47.86 120 ARG A N 1
ATOM 825 C CA . ARG A 1 110 ? 3.726 -15.024 12.984 1.00 47.77 120 ARG A CA 1
ATOM 826 C C . ARG A 1 110 ? 3.578 -14.717 14.473 1.00 46.84 120 ARG A C 1
ATOM 827 O O . ARG A 1 110 ? 4.220 -13.791 15.016 1.00 47.52 120 ARG A O 1
ATOM 835 N N . SER A 1 111 ? 2.747 -15.493 15.155 1.00 45.38 121 SER A N 1
ATOM 836 C CA . SER A 1 111 ? 2.606 -15.317 16.595 1.00 44.66 121 SER A CA 1
ATOM 837 C C . SER A 1 111 ? 3.945 -15.577 17.309 1.00 43.13 121 SER A C 1
ATOM 838 O O . SER A 1 111 ? 4.311 -14.869 18.231 1.00 42.19 121 SER A O 1
ATOM 841 N N . ARG A 1 112 ? 4.669 -16.605 16.889 1.00 41.35 122 ARG A N 1
ATOM 842 C CA . ARG A 1 112 ? 5.962 -16.931 17.492 1.00 41.31 122 ARG A CA 1
ATOM 843 C C . ARG A 1 112 ? 6.938 -15.780 17.352 1.00 39.97 122 ARG A C 1
ATOM 844 O O . ARG A 1 112 ? 7.615 -15.400 18.307 1.00 40.14 122 ARG A O 1
ATOM 852 N N . ASP A 1 113 ? 7.015 -15.240 16.144 1.00 39.04 123 ASP A N 1
ATOM 853 C CA . ASP A 1 113 ? 7.924 -14.134 15.819 1.00 39.07 123 ASP A CA 1
ATOM 854 C C . ASP A 1 113 ? 7.583 -12.854 16.596 1.00 38.24 123 ASP A C 1
ATOM 855 O O . ASP A 1 113 ? 8.454 -12.166 17.113 1.00 37.02 123 ASP A O 1
ATOM 860 N N . LEU A 1 114 ? 6.303 -12.546 16.656 1.00 37.91 124 LEU A N 1
ATOM 861 C CA . LEU A 1 114 ? 5.848 -11.376 17.391 1.00 38.02 124 LEU A CA 1
ATOM 862 C C . LEU A 1 114 ? 6.138 -11.546 18.871 1.00 37.69 124 LEU A C 1
ATOM 863 O O . LEU A 1 114 ? 6.646 -10.643 19.494 1.00 37.83 124 LEU A O 1
ATOM 868 N N . ALA A 1 115 ? 5.817 -12.702 19.445 1.00 37.73 125 ALA A N 1
ATOM 869 C CA . ALA A 1 115 ? 6.198 -12.972 20.830 1.00 38.18 125 ALA A CA 1
ATOM 870 C C . ALA A 1 115 ? 7.679 -12.762 21.064 1.00 39.95 125 ALA A C 1
ATOM 871 O O . ALA A 1 115 ? 8.096 -12.236 22.097 1.00 40.20 125 ALA A O 1
ATOM 873 N N . GLN A 1 116 ? 8.485 -13.170 20.099 1.00 40.71 126 GLN A N 1
ATOM 874 C CA . GLN A 1 116 ? 9.923 -13.000 20.216 1.00 41.92 126 GLN A CA 1
ATOM 875 C C . GLN A 1 116 ? 10.392 -11.540 20.171 1.00 41.07 126 GLN A C 1
ATOM 876 O O . GLN A 1 116 ? 11.439 -11.223 20.730 1.00 41.38 126 GLN A O 1
ATOM 882 N N . LEU A 1 117 ? 9.648 -10.660 19.504 1.00 40.24 127 LEU A N 1
ATOM 883 C CA . LEU A 1 117 ? 9.959 -9.228 19.551 1.00 39.78 127 LEU A CA 1
ATOM 884 C C . LEU A 1 117 ? 9.811 -8.710 21.007 1.00 40.06 127 LEU A C 1
ATOM 885 O O . LEU A 1 117 ? 10.602 -7.886 21.465 1.00 39.25 127 LEU A O 1
ATOM 890 N N . TRP A 1 118 ? 8.798 -9.198 21.726 1.00 39.61 128 TRP A N 1
ATOM 891 C CA . TRP A 1 118 ? 8.580 -8.846 23.142 1.00 40.70 128 TRP A CA 1
ATOM 892 C C . TRP A 1 118 ? 9.740 -9.305 24.043 1.00 43.29 128 TRP A C 1
ATOM 893 O O . TRP A 1 118 ? 10.314 -8.522 24.787 1.00 44.31 128 TRP A O 1
ATOM 904 N N . GLU A 1 119 ? 10.089 -10.575 23.943 1.00 46.21 129 GLU A N 1
ATOM 905 C CA . GLU A 1 119 ? 11.178 -11.128 24.757 1.00 48.42 129 GLU A CA 1
ATOM 906 C C . GLU A 1 119 ? 12.517 -10.445 24.413 1.00 49.21 129 GLU A C 1
ATOM 907 O O . GLU A 1 119 ? 13.313 -10.192 25.297 1.00 49.46 129 GLU A O 1
ATOM 913 N N . ARG A 1 120 ? 12.718 -10.067 23.152 1.00 50.46 130 ARG A N 1
ATOM 914 C CA . ARG A 1 120 ? 13.924 -9.305 22.733 1.00 51.39 130 ARG A CA 1
ATOM 915 C C . ARG A 1 120 ? 13.909 -7.830 23.139 1.00 51.63 130 ARG A C 1
ATOM 916 O O . ARG A 1 120 ? 14.966 -7.222 23.339 1.00 51.05 130 ARG A O 1
ATOM 924 N N . TYR A 1 121 ? 12.718 -7.241 23.218 1.00 50.85 131 TYR A N 1
ATOM 925 C CA . TYR A 1 121 ? 12.549 -5.891 23.742 1.00 51.31 131 TYR A CA 1
ATOM 926 C C . TYR A 1 121 ? 12.927 -5.840 25.202 1.00 51.65 131 TYR A C 1
ATOM 927 O O . TYR A 1 121 ? 13.519 -4.865 25.644 1.00 51.97 131 TYR A O 1
ATOM 936 N N . LEU A 1 122 ? 12.571 -6.881 25.941 1.00 51.82 132 LEU A N 1
ATOM 937 C CA . LEU A 1 122 ? 12.834 -6.940 27.375 1.00 52.36 132 LEU A CA 1
ATOM 938 C C . LEU A 1 122 ? 14.295 -7.260 27.629 1.00 53.40 132 LEU A C 1
ATOM 939 O O . LEU A 1 122 ? 14.735 -7.387 28.779 1.00 53.81 132 LEU A O 1
ATOM 944 N N . MET B 1 13 ? -3.807 -0.288 12.970 1.00 54.60 23 MET B N 1
ATOM 945 C CA . MET B 1 13 ? -2.351 -0.519 12.735 1.00 54.03 23 MET B CA 1
ATOM 946 C C . MET B 1 13 ? -2.227 -1.719 11.826 1.00 53.33 23 MET B C 1
ATOM 947 O O . MET B 1 13 ? -3.228 -2.366 11.548 1.00 52.94 23 MET B O 1
ATOM 952 N N . ASP B 1 14 ? -1.015 -1.991 11.359 1.00 53.26 24 ASP B N 1
ATOM 953 C CA . ASP B 1 14 ? -0.683 -3.196 10.566 1.00 53.27 24 ASP B CA 1
ATOM 954 C C . ASP B 1 14 ? 0.631 -3.780 11.051 1.00 53.05 24 ASP B C 1
ATOM 955 O O . ASP B 1 14 ? 1.262 -3.198 11.916 1.00 52.79 24 ASP B O 1
ATOM 960 N N . PHE B 1 15 ? 1.068 -4.905 10.493 1.00 53.29 25 PHE B N 1
ATOM 961 C CA . PHE B 1 15 ? 2.278 -5.570 11.005 1.00 54.35 25 PHE B CA 1
ATOM 962 C C . PHE B 1 15 ? 3.561 -4.804 10.725 1.00 55.09 25 PHE B C 1
ATOM 963 O O . PHE B 1 15 ? 4.574 -5.014 11.386 1.00 55.38 25 PHE B O 1
ATOM 971 N N . GLU B 1 16 ? 3.511 -3.923 9.738 1.00 55.50 26 GLU B N 1
ATOM 972 C CA . GLU B 1 16 ? 4.656 -3.125 9.386 1.00 55.75 26 GLU B CA 1
ATOM 973 C C . GLU B 1 16 ? 4.882 -2.075 10.476 1.00 54.88 26 GLU B C 1
ATOM 974 O O . GLU B 1 16 ? 6.019 -1.829 10.864 1.00 55.81 26 GLU B O 1
ATOM 980 N N . ASP B 1 17 ? 3.809 -1.465 10.976 1.00 53.63 27 ASP B N 1
ATOM 981 C CA . ASP B 1 17 ? 3.895 -0.617 12.176 1.00 52.80 27 ASP B CA 1
ATOM 982 C C . ASP B 1 17 ? 4.647 -1.343 13.276 1.00 50.52 27 ASP B C 1
ATOM 983 O O . ASP B 1 17 ? 5.541 -0.771 13.914 1.00 48.83 27 ASP B O 1
ATOM 988 N N . ILE B 1 18 ? 4.283 -2.602 13.485 1.00 48.07 28 ILE B N 1
ATOM 989 C CA . ILE B 1 18 ? 4.823 -3.366 14.590 1.00 47.29 28 ILE B CA 1
ATOM 990 C C . ILE B 1 18 ? 6.343 -3.491 14.435 1.00 47.61 28 ILE B C 1
ATOM 991 O O . ILE B 1 18 ? 7.080 -3.062 15.297 1.00 45.40 28 ILE B O 1
ATOM 996 N N . TYR B 1 19 ? 6.807 -4.031 13.318 1.00 48.67 29 TYR B N 1
ATOM 997 C CA . TYR B 1 19 ? 8.266 -4.192 13.122 1.00 50.00 29 TYR B CA 1
ATOM 998 C C . TYR B 1 19 ? 8.997 -2.844 13.140 1.00 50.53 29 TYR B C 1
ATOM 999 O O . TYR B 1 19 ? 10.059 -2.715 13.748 1.00 50.69 29 TYR B O 1
ATOM 1008 N N . ARG B 1 20 ? 8.410 -1.848 12.484 1.00 50.48 30 ARG B N 1
ATOM 1009 C CA . ARG B 1 20 ? 8.937 -0.485 12.475 1.00 50.93 30 ARG B CA 1
ATOM 1010 C C . ARG B 1 20 ? 9.051 0.102 13.873 1.00 49.44 30 ARG B C 1
ATOM 1011 O O . ARG B 1 20 ? 10.015 0.799 14.176 1.00 48.45 30 ARG B O 1
ATOM 1019 N N . PHE B 1 21 ? 8.052 -0.159 14.722 1.00 47.99 31 PHE B N 1
ATOM 1020 C CA . PHE B 1 21 ? 8.142 0.241 16.126 1.00 46.78 31 PHE B CA 1
ATOM 1021 C C . PHE B 1 21 ? 9.361 -0.390 16.790 1.00 46.70 31 PHE B C 1
ATOM 1022 O O . PHE B 1 21 ? 10.094 0.280 17.538 1.00 46.09 31 PHE B O 1
ATOM 1030 N N . PHE B 1 22 ? 9.581 -1.678 16.548 1.00 46.00 32 PHE B N 1
ATOM 1031 C CA . PHE B 1 22 ? 10.667 -2.356 17.259 1.00 46.76 32 PHE B CA 1
ATOM 1032 C C . PHE B 1 22 ? 12.028 -1.980 16.684 1.00 47.28 32 PHE B C 1
ATOM 1033 O O . PHE B 1 22 ? 13.037 -2.059 17.376 1.00 48.50 32 PHE B O 1
ATOM 1041 N N . GLN B 1 23 ? 12.053 -1.590 15.419 1.00 47.91 33 GLN B N 1
ATOM 1042 C CA . GLN B 1 23 ? 13.302 -1.207 14.775 1.00 48.47 33 GLN B CA 1
ATOM 1043 C C . GLN B 1 23 ? 13.737 0.163 15.276 1.00 47.95 33 GLN B C 1
ATOM 1044 O O . GLN B 1 23 ? 14.916 0.374 15.592 1.00 48.51 33 GLN B O 1
ATOM 1050 N N . ASP B 1 24 ? 12.783 1.088 15.327 1.00 47.09 34 ASP B N 1
ATOM 1051 C CA . ASP B 1 24 ? 13.052 2.508 15.658 1.00 46.72 34 ASP B CA 1
ATOM 1052 C C . ASP B 1 24 ? 11.926 3.077 16.476 1.00 43.84 34 ASP B C 1
ATOM 1053 O O . ASP B 1 24 ? 11.113 3.798 15.915 1.00 42.69 34 ASP B O 1
ATOM 1058 N N . PRO B 1 25 ? 11.824 2.739 17.770 1.00 42.83 35 PRO B N 1
ATOM 1059 C CA . PRO B 1 25 ? 10.709 3.337 18.543 1.00 42.26 35 PRO B CA 1
ATOM 1060 C C . PRO B 1 25 ? 10.872 4.844 18.735 1.00 41.47 35 PRO B C 1
ATOM 1061 O O . PRO B 1 25 ? 11.979 5.370 18.543 1.00 40.04 35 PRO B O 1
ATOM 1065 N N . PRO B 1 26 ? 9.790 5.552 19.096 1.00 40.08 36 PRO B N 1
ATOM 1066 C CA . PRO B 1 26 ? 9.983 6.953 19.405 1.00 39.22 36 PRO B CA 1
ATOM 1067 C C . PRO B 1 26 ? 10.962 7.078 20.574 1.00 37.11 36 PRO B C 1
ATOM 1068 O O . PRO B 1 26 ? 10.956 6.221 21.475 1.00 35.89 36 PRO B O 1
ATOM 1072 N N . PRO B 1 27 ? 11.812 8.121 20.568 1.00 35.53 37 PRO B N 1
ATOM 1073 C CA . PRO B 1 27 ? 12.743 8.270 21.673 1.00 35.00 37 PRO B CA 1
ATOM 1074 C C . PRO B 1 27 ? 12.039 8.686 22.952 1.00 34.51 37 PRO B C 1
ATOM 1075 O O . PRO B 1 27 ? 10.908 9.173 22.924 1.00 33.97 37 PRO B O 1
ATOM 1079 N N . HIS B 1 28 ? 12.731 8.493 24.064 1.00 33.14 38 HIS B N 1
ATOM 1080 C CA . HIS B 1 28 ? 12.270 8.878 25.360 1.00 33.30 38 HIS B CA 1
ATOM 1081 C C . HIS B 1 28 ? 12.917 10.183 25.774 1.00 32.61 38 HIS B C 1
ATOM 1082 O O . HIS B 1 28 ? 14.144 10.303 25.734 1.00 32.58 38 HIS B O 1
ATOM 1089 N N . TYR B 1 29 ? 12.088 11.165 26.114 1.00 31.94 39 TYR B N 1
ATOM 1090 C CA . TYR B 1 29 ? 12.576 12.361 26.790 1.00 31.29 39 TYR B CA 1
ATOM 1091 C C . TYR B 1 29 ? 13.107 12.020 28.178 1.00 32.59 39 TYR B C 1
ATOM 1092 O O . TYR B 1 29 ? 12.478 11.268 28.949 1.00 31.43 39 TYR B O 1
ATOM 1101 N N . LEU B 1 30 ? 14.248 12.577 28.524 1.00 31.67 40 LEU B N 1
ATOM 1102 C CA . LEU B 1 30 ? 14.789 12.368 29.875 1.00 33.24 40 LEU B CA 1
ATOM 1103 C C . LEU B 1 30 ? 13.909 12.974 30.959 1.00 32.41 40 LEU B C 1
ATOM 1104 O O . LEU B 1 30 ? 13.406 14.100 30.817 1.00 32.08 40 LEU B O 1
ATOM 1109 N N . SER B 1 31 ? 13.719 12.228 32.054 1.00 32.51 41 SER B N 1
ATOM 1110 C CA . SER B 1 31 ? 13.148 12.810 33.242 1.00 33.04 41 SER B CA 1
ATOM 1111 C C . SER B 1 31 ? 14.138 13.787 33.853 1.00 33.53 41 SER B C 1
ATOM 1112 O O . SER B 1 31 ? 15.338 13.778 33.524 1.00 34.31 41 SER B O 1
ATOM 1115 N N . LYS B 1 32 ? 13.673 14.616 34.783 1.00 32.82 42 LYS B N 1
ATOM 1116 C CA . LYS B 1 32 ? 14.577 15.599 35.397 1.00 34.07 42 LYS B CA 1
ATOM 1117 C C . LYS B 1 32 ? 15.732 14.863 36.137 1.00 33.62 42 LYS B C 1
ATOM 1118 O O . LYS B 1 32 ? 16.890 15.298 36.128 1.00 33.13 42 LYS B O 1
ATOM 1124 N N . GLU B 1 33 ? 15.435 13.705 36.710 1.00 33.46 43 GLU B N 1
ATOM 1125 C CA . GLU B 1 33 ? 16.442 12.938 37.408 1.00 34.50 43 GLU B CA 1
ATOM 1126 C C . GLU B 1 33 ? 17.525 12.414 36.493 1.00 33.57 43 GLU B C 1
ATOM 1127 O O . GLU B 1 33 ? 18.723 12.555 36.785 1.00 33.39 43 GLU B O 1
ATOM 1133 N N . LEU B 1 34 ? 17.125 11.850 35.353 1.00 32.40 44 LEU B N 1
ATOM 1134 C CA . LEU B 1 34 ? 18.096 11.392 34.383 1.00 32.42 44 LEU B CA 1
ATOM 1135 C C . LEU B 1 34 ? 18.833 12.543 33.748 1.00 32.07 44 LEU B C 1
ATOM 1136 O O . LEU B 1 34 ? 20.032 12.416 33.457 1.00 31.71 44 LEU B O 1
ATOM 1141 N N . ALA B 1 35 ? 18.153 13.665 33.548 1.00 31.90 45 ALA B N 1
ATOM 1142 C CA . ALA B 1 35 ? 18.829 14.843 32.952 1.00 31.16 45 ALA B CA 1
ATOM 1143 C C . ALA B 1 35 ? 19.944 15.389 33.851 1.00 31.77 45 ALA B C 1
ATOM 1144 O O . ALA B 1 35 ? 20.994 15.780 33.342 1.00 32.10 45 ALA B O 1
ATOM 1146 N N . VAL B 1 36 ? 19.728 15.443 35.167 1.00 31.96 46 VAL B N 1
ATOM 1147 C CA . VAL B 1 36 ? 20.789 15.845 36.082 1.00 31.46 46 VAL B CA 1
ATOM 1148 C C . VAL B 1 36 ? 22.022 14.948 35.931 1.00 31.57 46 VAL B C 1
ATOM 1149 O O . VAL B 1 36 ? 23.153 15.430 35.852 1.00 31.72 46 VAL B O 1
ATOM 1153 N N . CYS B 1 37 ? 21.818 13.628 35.868 1.00 31.34 47 CYS B N 1
ATOM 1154 C CA . CYS B 1 37 ? 22.957 12.690 35.750 1.00 31.28 47 CYS B CA 1
ATOM 1155 C C . CYS B 1 37 ? 23.645 12.763 34.388 1.00 30.08 47 CYS B C 1
ATOM 1156 O O . CYS B 1 37 ? 24.882 12.713 34.306 1.00 30.00 47 CYS B O 1
ATOM 1159 N N . TYR B 1 38 ? 22.855 12.881 33.316 1.00 30.31 48 TYR B N 1
ATOM 1160 C CA . TYR B 1 38 ? 23.418 13.078 31.960 1.00 30.37 48 TYR B CA 1
ATOM 1161 C C . TYR B 1 38 ? 24.266 14.367 31.881 1.00 31.42 48 TYR B C 1
ATOM 1162 O O . TYR B 1 38 ? 25.400 14.380 31.413 1.00 31.35 48 TYR B O 1
ATOM 1171 N N . VAL B 1 39 ? 23.708 15.474 32.337 1.00 30.24 49 VAL B N 1
ATOM 1172 C CA . VAL B 1 39 ? 24.448 16.726 32.282 1.00 30.28 49 VAL B CA 1
ATOM 1173 C C . VAL B 1 39 ? 25.749 16.594 33.033 1.00 31.25 49 VAL B C 1
ATOM 1174 O O . VAL B 1 39 ? 26.810 16.968 32.528 1.00 31.75 49 VAL B O 1
ATOM 1178 N N . LEU B 1 40 ? 25.716 16.012 34.219 1.00 30.65 50 LEU B N 1
ATOM 1179 C CA . LEU B 1 40 ? 26.945 15.831 34.970 1.00 29.43 50 LEU B CA 1
ATOM 1180 C C . LEU B 1 40 ? 27.963 14.912 34.307 1.00 30.99 50 LEU B C 1
ATOM 1181 O O . LEU B 1 40 ? 29.167 15.197 34.344 1.00 31.97 50 LEU B O 1
ATOM 1186 N N . ALA B 1 41 ? 27.478 13.855 33.650 1.00 31.26 51 ALA B N 1
ATOM 1187 C CA . ALA B 1 41 ? 28.343 12.960 32.848 1.00 31.08 51 ALA B CA 1
ATOM 1188 C C . ALA B 1 41 ? 29.105 13.755 31.766 1.00 31.29 51 ALA B C 1
ATOM 1189 O O . ALA B 1 41 ? 30.304 13.506 31.562 1.00 31.51 51 ALA B O 1
ATOM 1191 N N . VAL B 1 42 ? 28.436 14.702 31.113 1.00 31.09 52 VAL B N 1
ATOM 1192 C CA . VAL B 1 42 ? 29.070 15.571 30.119 1.00 31.62 52 VAL B CA 1
ATOM 1193 C C . VAL B 1 42 ? 30.098 16.502 30.742 1.00 31.05 52 VAL B C 1
ATOM 1194 O O . VAL B 1 42 ? 31.242 16.572 30.288 1.00 31.82 52 VAL B O 1
ATOM 1198 N N . LEU B 1 43 ? 29.688 17.205 31.803 1.00 31.76 53 LEU B N 1
ATOM 1199 C CA . LEU B 1 43 ? 30.501 18.241 32.418 1.00 32.53 53 LEU B CA 1
ATOM 1200 C C . LEU B 1 43 ? 31.751 17.696 33.116 1.00 34.33 53 LEU B C 1
ATOM 1201 O O . LEU B 1 43 ? 32.706 18.437 33.352 1.00 34.28 53 LEU B O 1
ATOM 1206 N N . ARG B 1 44 ? 31.752 16.403 33.457 1.00 34.78 54 ARG B N 1
ATOM 1207 C CA . ARG B 1 44 ? 32.952 15.773 33.992 1.00 35.96 54 ARG B CA 1
ATOM 1208 C C . ARG B 1 44 ? 34.086 15.706 32.959 1.00 38.52 54 ARG B C 1
ATOM 1209 O O . ARG B 1 44 ? 35.245 15.558 33.364 1.00 39.39 54 ARG B O 1
ATOM 1217 N N . HIS B 1 45 ? 33.763 15.782 31.665 1.00 38.94 55 HIS B N 1
ATOM 1218 C CA . HIS B 1 45 ? 34.772 15.814 30.601 1.00 41.38 55 HIS B CA 1
ATOM 1219 C C . HIS B 1 45 ? 35.009 17.165 29.936 1.00 40.87 55 HIS B C 1
ATOM 1220 O O . HIS B 1 45 ? 36.092 17.405 29.425 1.00 39.10 55 HIS B O 1
ATOM 1227 N N . GLU B 1 46 ? 33.990 18.013 29.864 1.00 38.97 56 GLU B N 1
ATOM 1228 C CA . GLU B 1 46 ? 34.093 19.263 29.120 1.00 39.90 56 GLU B CA 1
ATOM 1229 C C . GLU B 1 46 ? 33.035 20.246 29.610 1.00 38.29 56 GLU B C 1
ATOM 1230 O O . GLU B 1 46 ? 31.940 19.827 29.979 1.00 38.76 56 GLU B O 1
ATOM 1236 N N . ASP B 1 47 ? 33.325 21.541 29.527 1.00 36.50 57 ASP B N 1
ATOM 1237 C CA . ASP B 1 47 ? 32.316 22.556 29.777 1.00 35.41 57 ASP B CA 1
ATOM 1238 C C . ASP B 1 47 ? 31.324 22.492 28.606 1.00 34.34 57 ASP B C 1
ATOM 1239 O O . ASP B 1 47 ? 31.703 22.155 27.481 1.00 34.60 57 ASP B O 1
ATOM 1244 N N . SER B 1 48 ? 30.080 22.844 28.848 1.00 33.18 58 SER B N 1
ATOM 1245 C CA . SER B 1 48 ? 29.077 22.803 27.793 1.00 33.30 58 SER B CA 1
ATOM 1246 C C . SER B 1 48 ? 28.032 23.904 27.974 1.00 33.30 58 SER B C 1
ATOM 1247 O O . SER B 1 48 ? 28.161 24.780 28.844 1.00 32.87 58 SER B O 1
ATOM 1250 N N . TYR B 1 49 ? 27.051 23.908 27.080 1.00 33.30 59 TYR B N 1
ATOM 1251 C CA . TYR B 1 49 ? 25.994 24.893 27.070 1.00 33.64 59 TYR B CA 1
ATOM 1252 C C . TYR B 1 49 ? 24.688 24.209 26.630 1.00 33.51 59 TYR B C 1
ATOM 1253 O O . TYR B 1 49 ? 24.715 23.097 26.111 1.00 33.15 59 TYR B O 1
ATOM 1262 N N . GLY B 1 50 ? 23.558 24.863 26.889 1.00 34.30 60 GLY B N 1
ATOM 1263 C CA . GLY B 1 50 ? 22.242 24.226 26.688 1.00 34.18 60 GLY B CA 1
ATOM 1264 C C . GLY B 1 50 ? 22.049 23.592 25.340 1.00 33.95 60 GLY B C 1
ATOM 1265 O O . GLY B 1 50 ? 21.667 22.408 25.208 1.00 32.97 60 GLY B O 1
ATOM 1266 N N . THR B 1 51 ? 22.263 24.373 24.287 1.00 33.10 61 THR B N 1
ATOM 1267 C CA . THR B 1 51 ? 21.916 23.889 22.951 1.00 33.37 61 THR B CA 1
ATOM 1268 C C . THR B 1 51 ? 22.818 22.678 22.627 1.00 32.75 61 THR B C 1
ATOM 1269 O O . THR B 1 51 ? 22.375 21.671 22.063 1.00 34.84 61 THR B O 1
ATOM 1273 N N . GLU B 1 52 ? 24.079 22.734 23.043 1.00 32.80 62 GLU B N 1
ATOM 1274 C CA . GLU B 1 52 ? 24.987 21.607 22.855 1.00 32.55 62 GLU B CA 1
ATOM 1275 C C . GLU B 1 52 ? 24.586 20.369 23.666 1.00 32.08 62 GLU B C 1
ATOM 1276 O O . GLU B 1 52 ? 24.709 19.254 23.145 1.00 32.26 62 GLU B O 1
ATOM 1282 N N . LEU B 1 53 ? 24.178 20.544 24.923 1.00 31.52 63 LEU B N 1
ATOM 1283 C CA . LEU B 1 53 ? 23.788 19.420 25.767 1.00 31.50 63 LEU B CA 1
ATOM 1284 C C . LEU B 1 53 ? 22.615 18.655 25.155 1.00 31.08 63 LEU B C 1
ATOM 1285 O O . LEU B 1 53 ? 22.587 17.391 25.141 1.00 32.87 63 LEU B O 1
ATOM 1290 N N . ILE B 1 54 ? 21.666 19.403 24.623 1.00 31.68 64 ILE B N 1
ATOM 1291 C CA . ILE B 1 54 ? 20.510 18.807 23.938 1.00 31.45 64 ILE B CA 1
ATOM 1292 C C . ILE B 1 54 ? 20.920 18.048 22.668 1.00 31.71 64 ILE B C 1
ATOM 1293 O O . ILE B 1 54 ? 20.472 16.901 22.435 1.00 31.20 64 ILE B O 1
ATOM 1298 N N . GLN B 1 55 ? 21.727 18.692 21.823 1.00 31.90 65 GLN B N 1
ATOM 1299 C CA . GLN B 1 55 ? 22.173 18.134 20.553 1.00 33.42 65 GLN B CA 1
ATOM 1300 C C . GLN B 1 55 ? 23.074 16.912 20.733 1.00 33.88 65 GLN B C 1
ATOM 1301 O O . GLN B 1 55 ? 22.917 15.900 20.032 1.00 32.77 65 GLN B O 1
ATOM 1307 N N . HIS B 1 56 ? 23.994 17.005 21.691 1.00 33.32 66 HIS B N 1
ATOM 1308 C CA . HIS B 1 56 ? 24.932 15.956 21.974 1.00 33.24 66 HIS B CA 1
ATOM 1309 C C . HIS B 1 56 ? 24.187 14.704 22.413 1.00 33.04 66 HIS B C 1
ATOM 1310 O O . HIS B 1 56 ? 24.595 13.597 22.075 1.00 32.72 66 HIS B O 1
ATOM 1317 N N . LEU B 1 57 ? 23.092 14.881 23.153 1.00 31.00 67 LEU B N 1
ATOM 1318 C CA . LEU B 1 57 ? 22.348 13.719 23.639 1.00 31.83 67 LEU B CA 1
ATOM 1319 C C . LEU B 1 57 ? 21.772 12.943 22.439 1.00 31.93 67 LEU B C 1
ATOM 1320 O O . LEU B 1 57 ? 21.855 11.713 22.325 1.00 32.29 67 LEU B O 1
ATOM 1325 N N . GLU B 1 58 ? 21.132 13.662 21.551 1.00 31.95 68 GLU B N 1
ATOM 1326 C CA . GLU B 1 58 ? 20.523 13.007 20.376 1.00 32.66 68 GLU B CA 1
ATOM 1327 C C . GLU B 1 58 ? 21.549 12.392 19.445 1.00 33.60 68 GLU B C 1
ATOM 1328 O O . GLU B 1 58 ? 21.322 11.317 18.859 1.00 33.60 68 GLU B O 1
ATOM 1334 N N . THR B 1 59 ? 22.669 13.067 19.276 1.00 33.18 69 THR B N 1
ATOM 1335 C CA . THR B 1 59 ? 23.672 12.575 18.315 1.00 35.14 69 THR B CA 1
ATOM 1336 C C . THR B 1 59 ? 24.359 11.296 18.850 1.00 35.27 69 THR B C 1
ATOM 1337 O O . THR B 1 59 ? 24.594 10.356 18.107 1.00 36.22 69 THR B O 1
ATOM 1341 N N . HIS B 1 60 ? 24.634 11.250 20.152 1.00 36.83 70 HIS B N 1
ATOM 1342 C CA . HIS B 1 60 ? 25.382 10.117 20.738 1.00 37.93 70 HIS B CA 1
ATOM 1343 C C . HIS B 1 60 ? 24.485 9.027 21.276 1.00 36.69 70 HIS B C 1
ATOM 1344 O O . HIS B 1 60 ? 24.832 7.839 21.179 1.00 36.66 70 HIS B O 1
ATOM 1351 N N . TRP B 1 61 ? 23.314 9.393 21.795 1.00 34.57 71 TRP B N 1
ATOM 1352 C CA . TRP B 1 61 ? 22.353 8.425 22.314 1.00 35.59 71 TRP B CA 1
ATOM 1353 C C . TRP B 1 61 ? 20.943 8.704 21.725 1.00 35.52 71 TRP B C 1
ATOM 1354 O O . TRP B 1 61 ? 20.093 9.241 22.408 1.00 34.41 71 TRP B O 1
ATOM 1365 N N . PRO B 1 62 ? 20.722 8.339 20.458 1.00 35.32 72 PRO B N 1
ATOM 1366 C CA . PRO B 1 62 ? 19.482 8.665 19.738 1.00 34.99 72 PRO B CA 1
ATOM 1367 C C . PRO B 1 62 ? 18.196 8.061 20.265 1.00 34.93 72 PRO B C 1
ATOM 1368 O O . PRO B 1 62 ? 17.128 8.418 19.776 1.00 34.59 72 PRO B O 1
ATOM 1372 N N . ASN B 1 63 ? 18.266 7.160 21.240 1.00 33.30 73 ASN B N 1
ATOM 1373 C CA . ASN B 1 63 ? 17.065 6.679 21.862 1.00 34.57 73 ASN B CA 1
ATOM 1374 C C . ASN B 1 63 ? 16.473 7.701 22.827 1.00 31.60 73 ASN B C 1
ATOM 1375 O O . ASN B 1 63 ? 15.411 7.434 23.373 1.00 31.29 73 ASN B O 1
ATOM 1380 N N . TYR B 1 64 ? 17.208 8.797 23.095 1.00 30.73 74 TYR B N 1
ATOM 1381 C CA . TYR B 1 64 ? 16.786 9.815 24.058 1.00 31.92 74 TYR B CA 1
ATOM 1382 C C . TYR B 1 64 ? 16.739 11.189 23.459 1.00 30.61 74 TYR B C 1
ATOM 1383 O O . TYR B 1 64 ? 17.456 11.472 22.482 1.00 29.55 74 TYR B O 1
ATOM 1392 N N . ARG B 1 65 ? 15.950 12.044 24.100 1.00 29.31 75 ARG B N 1
ATOM 1393 C CA . ARG B 1 65 ? 15.891 13.484 23.799 1.00 28.63 75 ARG B CA 1
ATOM 1394 C C . ARG B 1 65 ? 15.843 14.238 25.133 1.00 28.30 75 ARG B C 1
ATOM 1395 O O . ARG B 1 65 ? 15.459 13.676 26.176 1.00 28.82 75 ARG B O 1
ATOM 1403 N N . LEU B 1 66 ? 16.198 15.526 25.073 1.00 29.50 76 LEU B N 1
ATOM 1404 C CA . LEU B 1 66 ? 16.155 16.415 26.220 1.00 29.93 76 LEU B CA 1
ATOM 1405 C C . LEU B 1 66 ? 15.461 17.677 25.785 1.00 30.25 76 LEU B C 1
ATOM 1406 O O . LEU B 1 66 ? 15.823 18.270 24.754 1.00 31.02 76 LEU B O 1
ATOM 1411 N N . SER B 1 67 ? 14.419 18.068 26.538 1.00 30.93 77 SER B N 1
ATOM 1412 C CA . SER B 1 67 ? 13.707 19.301 26.298 1.00 32.16 77 SER B CA 1
ATOM 1413 C C . SER B 1 67 ? 14.358 20.487 27.011 1.00 33.40 77 SER B C 1
ATOM 1414 O O . SER B 1 67 ? 15.036 20.353 28.043 1.00 32.36 77 SER B O 1
ATOM 1417 N N . ASP B 1 68 ? 14.116 21.684 26.483 1.00 34.59 78 ASP B N 1
ATOM 1418 C CA . ASP B 1 68 ? 14.588 22.867 27.203 1.00 34.68 78 ASP B CA 1
ATOM 1419 C C . ASP B 1 68 ? 14.022 23.008 28.613 1.00 33.83 78 ASP B C 1
ATOM 1420 O O . ASP B 1 68 ? 14.711 23.429 29.545 1.00 32.57 78 ASP B O 1
ATOM 1425 N N . THR B 1 69 ? 12.768 22.625 28.770 1.00 34.16 79 THR B N 1
ATOM 1426 C CA . THR B 1 69 ? 12.108 22.694 30.056 1.00 35.91 79 THR B CA 1
ATOM 1427 C C . THR B 1 69 ? 12.837 21.854 31.134 1.00 33.93 79 THR B C 1
ATOM 1428 O O . THR B 1 69 ? 13.158 22.314 32.253 1.00 33.24 79 THR B O 1
ATOM 1432 N N . VAL B 1 70 ? 13.097 20.619 30.778 1.00 32.32 80 VAL B N 1
ATOM 1433 C CA . VAL B 1 70 ? 13.758 19.670 31.702 1.00 32.43 80 VAL B CA 1
ATOM 1434 C C . VAL B 1 70 ? 15.230 20.034 31.884 1.00 31.88 80 VAL B C 1
ATOM 1435 O O . VAL B 1 70 ? 15.767 19.980 33.007 1.00 33.16 80 VAL B O 1
ATOM 1439 N N . LEU B 1 71 ? 15.877 20.471 30.812 1.00 31.49 81 LEU B N 1
ATOM 1440 C CA . LEU B 1 71 ? 17.271 20.946 30.922 1.00 33.20 81 LEU B CA 1
ATOM 1441 C C . LEU B 1 71 ? 17.397 22.094 31.923 1.00 33.05 81 LEU B C 1
ATOM 1442 O O . LEU B 1 71 ? 18.274 22.101 32.770 1.00 31.29 81 LEU B O 1
ATOM 1447 N N . TYR B 1 72 ? 16.492 23.053 31.858 1.00 32.87 82 TYR B N 1
ATOM 1448 C CA . TYR B 1 72 ? 16.642 24.204 32.728 1.00 35.09 82 TYR B CA 1
ATOM 1449 C C . TYR B 1 72 ? 16.289 23.867 34.162 1.00 34.55 82 TYR B C 1
ATOM 1450 O O . TYR B 1 72 ? 16.908 24.389 35.089 1.00 35.04 82 TYR B O 1
ATOM 1459 N N . THR B 1 73 ? 15.361 22.932 34.352 1.00 34.33 83 THR B N 1
ATOM 1460 C CA . THR B 1 73 ? 15.104 22.320 35.674 1.00 34.10 83 THR B CA 1
ATOM 1461 C C . THR B 1 73 ? 16.362 21.694 36.275 1.00 33.18 83 THR B C 1
ATOM 1462 O O . THR B 1 73 ? 16.740 21.913 37.463 1.00 30.69 83 THR B O 1
ATOM 1466 N N . ALA B 1 74 ? 17.024 20.917 35.455 1.00 31.47 84 ALA B N 1
ATOM 1467 C CA . ALA B 1 74 ? 18.261 20.240 35.876 1.00 31.50 84 ALA B CA 1
ATOM 1468 C C . ALA B 1 74 ? 19.374 21.212 36.150 1.00 31.49 84 ALA B C 1
ATOM 1469 O O . ALA B 1 74 ? 20.103 21.086 37.180 1.00 31.20 84 ALA B O 1
ATOM 1471 N N . LEU B 1 75 ? 19.544 22.181 35.269 1.00 30.66 85 LEU B N 1
ATOM 1472 C CA . LEU B 1 75 ? 20.614 23.189 35.504 1.00 31.00 85 LEU B CA 1
ATOM 1473 C C . LEU B 1 75 ? 20.373 24.031 36.747 1.00 31.53 85 LEU B C 1
ATOM 1474 O O . LEU B 1 75 ? 21.298 24.275 37.501 1.00 33.29 85 LEU B O 1
ATOM 1479 N N . LYS B 1 76 ? 19.147 24.457 36.966 1.00 32.05 86 LYS B N 1
ATOM 1480 C CA . LYS B 1 76 ? 18.828 25.237 38.137 1.00 32.80 86 LYS B CA 1
ATOM 1481 C C . LYS B 1 76 ? 19.087 24.443 39.415 1.00 32.80 86 LYS B C 1
ATOM 1482 O O . LYS B 1 76 ? 19.619 24.990 40.379 1.00 33.38 86 LYS B O 1
ATOM 1488 N N . PHE B 1 77 ? 18.698 23.170 39.449 1.00 32.36 87 PHE B N 1
ATOM 1489 C CA . PHE B 1 77 ? 18.943 22.299 40.599 1.00 31.51 87 PHE B CA 1
ATOM 1490 C C . PHE B 1 77 ? 20.423 22.234 40.904 1.00 30.73 87 PHE B C 1
ATOM 1491 O O . PHE B 1 77 ? 20.862 22.398 42.041 1.00 31.01 87 PHE B O 1
ATOM 1499 N N . LEU B 1 78 ? 21.193 21.976 39.864 1.00 29.98 88 LEU B N 1
ATOM 1500 C CA . LEU B 1 78 ? 22.641 21.758 40.005 1.00 30.99 88 LEU B CA 1
ATOM 1501 C C . LEU B 1 78 ? 23.333 23.034 40.410 1.00 31.83 88 LEU B C 1
ATOM 1502 O O . LEU B 1 78 ? 24.337 22.980 41.117 1.00 31.37 88 LEU B O 1
ATOM 1507 N N . GLU B 1 79 ? 22.811 24.187 39.983 1.00 32.06 89 GLU B N 1
ATOM 1508 C CA . GLU B 1 79 ? 23.398 25.463 40.439 1.00 33.31 89 GLU B CA 1
ATOM 1509 C C . GLU B 1 79 ? 23.053 25.749 41.904 1.00 33.21 89 GLU B C 1
ATOM 1510 O O . GLU B 1 79 ? 23.904 26.148 42.730 1.00 30.76 89 GLU B O 1
ATOM 1516 N N . ASP B 1 80 ? 21.780 25.537 42.227 1.00 32.87 90 ASP B N 1
ATOM 1517 C CA . ASP B 1 80 ? 21.276 25.708 43.594 1.00 33.93 90 ASP B CA 1
ATOM 1518 C C . ASP B 1 80 ? 21.977 24.808 44.632 1.00 32.94 90 ASP B C 1
ATOM 1519 O O . ASP B 1 80 ? 22.194 25.197 45.780 1.00 33.56 90 ASP B O 1
ATOM 1524 N N . GLU B 1 81 ? 22.340 23.611 44.223 1.00 31.82 91 GLU B N 1
ATOM 1525 C CA . GLU B 1 81 ? 23.081 22.684 45.043 1.00 31.28 91 GLU B CA 1
ATOM 1526 C C . GLU B 1 81 ? 24.594 22.890 44.970 1.00 30.65 91 GLU B C 1
ATOM 1527 O O . GLU B 1 81 ? 25.325 22.145 45.593 1.00 30.55 91 GLU B O 1
ATOM 1533 N N . GLN B 1 82 ? 25.049 23.890 44.214 1.00 30.53 92 GLN B N 1
ATOM 1534 C CA . GLN B 1 82 ? 26.452 24.308 44.115 1.00 29.48 92 GLN B CA 1
ATOM 1535 C C . GLN B 1 82 ? 27.326 23.273 43.465 1.00 31.44 92 GLN B C 1
ATOM 1536 O O . GLN B 1 82 ? 28.533 23.254 43.738 1.00 30.75 92 GLN B O 1
ATOM 1542 N N . ILE B 1 83 ? 26.750 22.427 42.604 1.00 30.97 93 ILE B N 1
ATOM 1543 C CA . ILE B 1 83 ? 27.545 21.422 41.906 1.00 30.67 93 ILE B CA 1
ATOM 1544 C C . ILE B 1 83 ? 28.144 21.984 40.605 1.00 30.72 93 ILE B C 1
ATOM 1545 O O . ILE B 1 83 ? 29.297 21.602 40.189 1.00 30.64 93 ILE B O 1
ATOM 1550 N N . ILE B 1 84 ? 27.372 22.858 39.951 1.00 29.45 94 ILE B N 1
ATOM 1551 C CA . ILE B 1 84 ? 27.824 23.510 38.733 1.00 30.25 94 ILE B CA 1
ATOM 1552 C C . ILE B 1 84 ? 27.790 24.996 38.903 1.00 31.37 94 ILE B C 1
ATOM 1553 O O . ILE B 1 84 ? 27.133 25.542 39.803 1.00 31.80 94 ILE B O 1
ATOM 1558 N N . SER B 1 85 ? 28.541 25.652 38.032 1.00 32.05 95 SER B N 1
ATOM 1559 C CA . SER B 1 85 ? 28.535 27.080 37.926 1.00 33.25 95 SER B CA 1
ATOM 1560 C C . SER B 1 85 ? 28.502 27.494 36.467 1.00 33.38 95 SER B C 1
ATOM 1561 O O . SER B 1 85 ? 28.770 26.679 35.576 1.00 34.27 95 SER B O 1
ATOM 1564 N N . GLY B 1 86 ? 28.088 28.720 36.235 1.00 32.77 96 GLY B N 1
ATOM 1565 C CA . GLY B 1 86 ? 27.974 29.251 34.920 1.00 33.30 96 GLY B CA 1
ATOM 1566 C C . GLY B 1 86 ? 28.932 30.387 34.704 1.00 33.54 96 GLY B C 1
ATOM 1567 O O . GLY B 1 86 ? 29.482 30.959 35.642 1.00 33.17 96 GLY B O 1
ATOM 1568 N N . TYR B 1 87 ? 29.163 30.662 33.430 1.00 34.14 97 TYR B N 1
ATOM 1569 C CA . TYR B 1 87 ? 29.940 31.813 33.007 1.00 35.24 97 TYR B CA 1
ATOM 1570 C C . TYR B 1 87 ? 29.502 32.211 31.626 1.00 35.44 97 TYR B C 1
ATOM 1571 O O . TYR B 1 87 ? 28.950 31.419 30.904 1.00 36.06 97 TYR B O 1
ATOM 1580 N N . TRP B 1 88 ? 29.755 33.459 31.278 1.00 36.68 98 TRP B N 1
ATOM 1581 C CA . TRP B 1 88 ? 29.316 33.978 29.991 1.00 37.13 98 TRP B CA 1
ATOM 1582 C C . TRP B 1 88 ? 30.470 33.898 29.023 1.00 38.13 98 TRP B C 1
ATOM 1583 O O . TRP B 1 88 ? 31.614 34.255 29.361 1.00 37.07 98 TRP B O 1
ATOM 1594 N N . LYS B 1 89 ? 30.168 33.505 27.784 1.00 38.97 99 LYS B N 1
ATOM 1595 C CA . LYS B 1 89 ? 31.192 33.389 26.781 1.00 39.34 99 LYS B CA 1
ATOM 1596 C C . LYS B 1 89 ? 30.793 34.126 25.497 1.00 39.50 99 LYS B C 1
ATOM 1597 O O . LYS B 1 89 ? 29.650 34.074 25.075 1.00 37.59 99 LYS B O 1
ATOM 1603 N N . LYS B 1 90 ? 31.771 34.799 24.898 1.00 40.72 100 LYS B N 1
ATOM 1604 C CA . LYS B 1 90 ? 31.591 35.498 23.619 1.00 41.93 100 LYS B CA 1
ATOM 1605 C C . LYS B 1 90 ? 31.594 34.495 22.467 1.00 42.51 100 LYS B C 1
ATOM 1606 O O . LYS B 1 90 ? 32.540 33.731 22.332 1.00 43.84 100 LYS B O 1
ATOM 1612 N N . VAL B 1 91 ? 30.532 34.482 21.661 1.00 42.97 101 VAL B N 1
ATOM 1613 C CA . VAL B 1 91 ? 30.476 33.698 20.430 1.00 43.74 101 VAL B CA 1
ATOM 1614 C C . VAL B 1 91 ? 30.826 34.572 19.206 1.00 44.99 101 VAL B C 1
ATOM 1615 O O . VAL B 1 91 ? 30.185 35.586 18.969 1.00 44.36 101 VAL B O 1
ATOM 1619 N N . GLU B 1 92 ? 31.820 34.138 18.439 1.00 46.37 102 GLU B N 1
ATOM 1620 C CA . GLU B 1 92 ? 32.159 34.712 17.109 1.00 47.49 102 GLU B CA 1
ATOM 1621 C C . GLU B 1 92 ? 30.950 35.166 16.267 1.00 47.83 102 GLU B C 1
ATOM 1622 O O . GLU B 1 92 ? 30.039 34.390 15.966 1.00 47.71 102 GLU B O 1
ATOM 1628 N N . GLY B 1 93 ? 30.966 36.433 15.879 1.00 47.73 103 GLY B N 1
ATOM 1629 C CA . GLY B 1 93 ? 29.965 36.995 14.992 1.00 48.01 103 GLY B CA 1
ATOM 1630 C C . GLY B 1 93 ? 28.556 37.093 15.531 1.00 48.34 103 GLY B C 1
ATOM 1631 O O . GLY B 1 93 ? 27.607 37.157 14.758 1.00 48.33 103 GLY B O 1
ATOM 1632 N N . ARG B 1 94 ? 28.408 37.125 16.848 1.00 48.84 104 ARG B N 1
ATOM 1633 C CA . ARG B 1 94 ? 27.086 37.201 17.472 1.00 49.10 104 ARG B CA 1
ATOM 1634 C C . ARG B 1 94 ? 27.070 38.155 18.666 1.00 49.34 104 ARG B C 1
ATOM 1635 O O . ARG B 1 94 ? 27.978 38.133 19.509 1.00 48.64 104 ARG B O 1
ATOM 1643 N N . GLY B 1 95 ? 26.013 38.962 18.739 1.00 49.24 105 GLY B N 1
ATOM 1644 C CA . GLY B 1 95 ? 25.825 39.877 19.850 1.00 49.17 105 GLY B CA 1
ATOM 1645 C C . GLY B 1 95 ? 25.500 39.128 21.136 1.00 49.11 105 GLY B C 1
ATOM 1646 O O . GLY B 1 95 ? 26.073 39.411 22.181 1.00 49.27 105 GLY B O 1
ATOM 1647 N N . ARG B 1 96 ? 24.578 38.167 21.042 1.00 49.01 106 ARG B N 1
ATOM 1648 C CA . ARG B 1 96 ? 24.089 37.448 22.211 1.00 48.76 106 ARG B CA 1
ATOM 1649 C C . ARG B 1 96 ? 25.197 36.588 22.820 1.00 48.02 106 ARG B C 1
ATOM 1650 O O . ARG B 1 96 ? 25.813 35.782 22.124 1.00 48.04 106 ARG B O 1
ATOM 1658 N N . PRO B 1 97 ? 25.460 36.760 24.127 1.00 47.14 107 PRO B N 1
ATOM 1659 C CA . PRO B 1 97 ? 26.471 35.913 24.761 1.00 45.53 107 PRO B CA 1
ATOM 1660 C C . PRO B 1 97 ? 25.895 34.551 25.066 1.00 43.91 107 PRO B C 1
ATOM 1661 O O . PRO B 1 97 ? 24.668 34.367 25.064 1.00 44.51 107 PRO B O 1
ATOM 1665 N N . ARG B 1 98 ? 26.794 33.602 25.309 1.00 41.02 108 ARG B N 1
ATOM 1666 C CA . ARG B 1 98 ? 26.443 32.188 25.485 1.00 38.89 108 ARG B CA 1
ATOM 1667 C C . ARG B 1 98 ? 26.700 31.830 26.943 1.00 36.70 108 ARG B C 1
ATOM 1668 O O . ARG B 1 98 ? 27.755 32.095 27.467 1.00 35.55 108 ARG B O 1
ATOM 1676 N N . ARG B 1 99 ? 25.721 31.225 27.598 1.00 35.86 109 ARG B N 1
ATOM 1677 C CA . ARG B 1 99 ? 25.915 30.795 28.977 1.00 34.55 109 ARG B CA 1
ATOM 1678 C C . ARG B 1 99 ? 26.536 29.415 28.897 1.00 34.93 109 ARG B C 1
ATOM 1679 O O . ARG B 1 99 ? 25.879 28.464 28.397 1.00 34.98 109 ARG B O 1
ATOM 1687 N N . MET B 1 100 ? 27.771 29.318 29.374 1.00 33.22 110 MET B N 1
ATOM 1688 C CA . MET B 1 100 ? 28.478 28.061 29.553 1.00 33.48 110 MET B CA 1
ATOM 1689 C C . MET B 1 100 ? 28.331 27.547 30.994 1.00 33.23 110 MET B C 1
ATOM 1690 O O . MET B 1 100 ? 28.184 28.331 31.935 1.00 33.53 110 MET B O 1
ATOM 1695 N N . TYR B 1 101 ? 28.484 26.234 31.154 1.00 32.15 111 TYR B N 1
ATOM 1696 C CA . TYR B 1 101 ? 28.366 25.575 32.447 1.00 32.32 111 TYR B CA 1
ATOM 1697 C C . TYR B 1 101 ? 29.589 24.683 32.675 1.00 32.43 111 TYR B C 1
ATOM 1698 O O . TYR B 1 101 ? 30.167 24.100 31.713 1.00 32.15 111 TYR B O 1
ATOM 1707 N N . GLN B 1 102 ? 30.027 24.641 33.930 1.00 32.49 112 GLN B N 1
ATOM 1708 C CA . GLN B 1 102 ? 31.160 23.805 34.316 1.00 33.42 112 GLN B CA 1
ATOM 1709 C C . GLN B 1 102 ? 30.967 23.260 35.724 1.00 33.06 112 GLN B C 1
ATOM 1710 O O . GLN B 1 102 ? 30.178 23.789 36.495 1.00 31.91 112 GLN B O 1
ATOM 1716 N N . LEU B 1 103 ? 31.681 22.191 36.062 1.00 33.34 113 LEU B N 1
ATOM 1717 C CA . LEU B 1 103 ? 31.637 21.717 37.433 1.00 32.82 113 LEU B CA 1
ATOM 1718 C C . LEU B 1 103 ? 32.362 22.733 38.280 1.00 33.11 113 LEU B C 1
ATOM 1719 O O . LEU B 1 103 ? 33.463 23.168 37.916 1.00 34.40 113 LEU B O 1
ATOM 1724 N N . ALA B 1 104 ? 31.759 23.116 39.405 1.00 32.60 114 ALA B N 1
ATOM 1725 C CA . ALA B 1 104 ? 32.426 23.973 40.388 1.00 32.44 114 ALA B CA 1
ATOM 1726 C C . ALA B 1 104 ? 33.490 23.181 41.203 1.00 33.52 114 ALA B C 1
ATOM 1727 O O . ALA B 1 104 ? 33.393 21.959 41.313 1.00 33.33 114 ALA B O 1
ATOM 1729 N N . GLN B 1 105 ? 34.498 23.889 41.716 1.00 33.66 115 GLN B N 1
ATOM 1730 C CA . GLN B 1 105 ? 35.503 23.266 42.617 1.00 35.27 115 GLN B CA 1
ATOM 1731 C C . GLN B 1 105 ? 34.822 23.043 43.944 1.00 36.88 115 GLN B C 1
ATOM 1732 O O . GLN B 1 105 ? 34.284 24.005 44.522 1.00 38.70 115 GLN B O 1
ATOM 1738 N N . ALA B 1 106 ? 34.894 21.807 44.440 1.00 36.87 116 ALA B N 1
ATOM 1739 C CA . ALA B 1 106 ? 34.310 21.411 45.722 1.00 37.46 116 ALA B CA 1
ATOM 1740 C C . ALA B 1 106 ? 35.035 20.198 46.305 1.00 37.67 116 ALA B C 1
ATOM 1741 O O . ALA B 1 106 ? 35.562 19.372 45.569 1.00 38.07 116 ALA B O 1
ATOM 1743 N N . ASN B 1 107 ? 35.011 20.066 47.623 1.00 37.45 117 ASN B N 1
ATOM 1744 C CA . ASN B 1 107 ? 35.578 18.856 48.261 1.00 36.95 117 ASN B CA 1
ATOM 1745 C C . ASN B 1 107 ? 34.784 17.596 47.897 1.00 39.20 117 ASN B C 1
ATOM 1746 O O . ASN B 1 107 ? 35.328 16.596 47.401 1.00 39.14 117 ASN B O 1
ATOM 1751 N N . ASP B 1 108 ? 33.492 17.649 48.132 1.00 41.33 118 ASP B N 1
ATOM 1752 C CA . ASP B 1 108 ? 32.592 16.510 47.877 1.00 43.70 118 ASP B CA 1
ATOM 1753 C C . ASP B 1 108 ? 32.213 16.508 46.394 1.00 44.77 118 ASP B C 1
ATOM 1754 O O . ASP B 1 108 ? 31.411 17.328 45.920 1.00 46.36 118 ASP B O 1
ATOM 1759 N N . ASP B 1 109 ? 32.835 15.603 45.655 1.00 45.55 119 ASP B N 1
ATOM 1760 C CA . ASP B 1 109 ? 32.579 15.442 44.218 1.00 46.77 119 ASP B CA 1
ATOM 1761 C C . ASP B 1 109 ? 31.225 14.722 44.045 1.00 46.74 119 ASP B C 1
ATOM 1762 O O . ASP B 1 109 ? 31.161 13.497 43.935 1.00 47.17 119 ASP B O 1
ATOM 1767 N N . ARG B 1 110 ? 30.144 15.493 44.071 1.00 46.06 120 ARG B N 1
ATOM 1768 C CA . ARG B 1 110 ? 28.799 14.905 43.905 1.00 45.83 120 ARG B CA 1
ATOM 1769 C C . ARG B 1 110 ? 28.597 14.357 42.487 1.00 44.33 120 ARG B C 1
ATOM 1770 O O . ARG B 1 110 ? 27.795 13.403 42.255 1.00 45.02 120 ARG B O 1
ATOM 1778 N N . SER B 1 111 ? 29.301 14.955 41.526 1.00 42.35 121 SER B N 1
ATOM 1779 C CA . SER B 1 111 ? 29.130 14.601 40.134 1.00 42.09 121 SER B CA 1
ATOM 1780 C C . SER B 1 111 ? 29.509 13.162 39.784 1.00 40.52 121 SER B C 1
ATOM 1781 O O . SER B 1 111 ? 28.872 12.572 38.935 1.00 40.22 121 SER B O 1
ATOM 1784 N N . ARG B 1 112 ? 30.504 12.567 40.446 1.00 39.62 122 ARG B N 1
ATOM 1785 C CA . ARG B 1 112 ? 30.947 11.221 40.059 1.00 39.78 122 ARG B CA 1
ATOM 1786 C C . ARG B 1 112 ? 29.835 10.197 40.227 1.00 38.85 122 ARG B C 1
ATOM 1787 O O . ARG B 1 112 ? 29.500 9.441 39.312 1.00 38.36 122 ARG B O 1
ATOM 1795 N N . ASP B 1 113 ? 29.301 10.178 41.438 1.00 38.66 123 ASP B N 1
ATOM 1796 C CA . ASP B 1 113 ? 28.202 9.311 41.836 1.00 39.91 123 ASP B CA 1
ATOM 1797 C C . ASP B 1 113 ? 27.004 9.426 40.878 1.00 38.27 123 ASP B C 1
ATOM 1798 O O . ASP B 1 113 ? 26.455 8.421 40.392 1.00 38.13 123 ASP B O 1
ATOM 1803 N N . LEU B 1 114 ? 26.611 10.661 40.584 1.00 37.31 124 LEU B N 1
ATOM 1804 C CA . LEU B 1 114 ? 25.422 10.885 39.759 1.00 36.62 124 LEU B CA 1
ATOM 1805 C C . LEU B 1 114 ? 25.714 10.527 38.306 1.00 36.38 124 LEU B C 1
ATOM 1806 O O . LEU B 1 114 ? 24.902 9.925 37.637 1.00 36.50 124 LEU B O 1
ATOM 1811 N N . ALA B 1 115 ? 26.902 10.864 37.817 1.00 36.47 125 ALA B N 1
ATOM 1812 C CA . ALA B 1 115 ? 27.302 10.467 36.462 1.00 37.13 125 ALA B CA 1
ATOM 1813 C C . ALA B 1 115 ? 27.296 8.953 36.268 1.00 38.26 125 ALA B C 1
ATOM 1814 O O . ALA B 1 115 ? 26.861 8.452 35.232 1.00 39.75 125 ALA B O 1
ATOM 1816 N N . GLN B 1 116 ? 27.772 8.230 37.271 1.00 38.62 126 GLN B N 1
ATOM 1817 C CA . GLN B 1 116 ? 27.707 6.765 37.280 1.00 40.03 126 GLN B CA 1
ATOM 1818 C C . GLN B 1 116 ? 26.287 6.241 37.116 1.00 39.79 126 GLN B C 1
ATOM 1819 O O . GLN B 1 116 ? 26.069 5.238 36.437 1.00 40.18 126 GLN B O 1
ATOM 1825 N N . LEU B 1 117 ? 25.313 6.909 37.733 1.00 39.57 127 LEU B N 1
ATOM 1826 C CA . LEU B 1 117 ? 23.926 6.482 37.650 1.00 39.43 127 LEU B CA 1
ATOM 1827 C C . LEU B 1 117 ? 23.401 6.570 36.192 1.00 40.01 127 LEU B C 1
ATOM 1828 O O . LEU B 1 117 ? 22.592 5.742 35.763 1.00 39.98 127 LEU B O 1
ATOM 1833 N N . TRP B 1 118 ? 23.843 7.587 35.449 1.00 39.80 128 TRP B N 1
ATOM 1834 C CA . TRP B 1 118 ? 23.570 7.680 34.016 1.00 40.02 128 TRP B CA 1
ATOM 1835 C C . TRP B 1 118 ? 24.133 6.478 33.253 1.00 41.22 128 TRP B C 1
ATOM 1836 O O . TRP B 1 118 ? 23.388 5.751 32.573 1.00 40.48 128 TRP B O 1
ATOM 1847 N N . GLU B 1 119 ? 25.427 6.262 33.398 1.00 42.75 129 GLU B N 1
ATOM 1848 C CA . GLU B 1 119 ? 26.114 5.221 32.631 1.00 45.78 129 GLU B CA 1
ATOM 1849 C C . GLU B 1 119 ? 25.534 3.840 32.957 1.00 46.96 129 GLU B C 1
ATOM 1850 O O . GLU B 1 119 ? 25.299 3.006 32.055 1.00 46.59 129 GLU B O 1
ATOM 1856 N N . ARG B 1 120 ? 25.265 3.605 34.235 1.00 48.19 130 ARG B N 1
ATOM 1857 C CA . ARG B 1 120 ? 24.670 2.325 34.634 1.00 49.70 130 ARG B CA 1
ATOM 1858 C C . ARG B 1 120 ? 23.286 2.161 33.992 1.00 49.93 130 ARG B C 1
ATOM 1859 O O . ARG B 1 120 ? 22.978 1.101 33.437 1.00 49.24 130 ARG B O 1
ATOM 1867 N N . TYR B 1 121 ? 22.483 3.224 34.026 1.00 49.82 131 TYR B N 1
ATOM 1868 C CA . TYR B 1 121 ? 21.181 3.242 33.376 1.00 50.74 131 TYR B CA 1
ATOM 1869 C C . TYR B 1 121 ? 21.288 2.909 31.884 1.00 51.67 131 TYR B C 1
ATOM 1870 O O . TYR B 1 121 ? 20.448 2.173 31.336 1.00 51.54 131 TYR B O 1
ATOM 1879 N N . LEU B 1 122 ? 22.319 3.434 31.232 1.00 52.59 132 LEU B N 1
ATOM 1880 C CA . LEU B 1 122 ? 22.507 3.186 29.801 1.00 53.86 132 LEU B CA 1
ATOM 1881 C C . LEU B 1 122 ? 22.723 1.704 29.494 1.00 55.74 132 LEU B C 1
ATOM 1882 O O . LEU B 1 122 ? 22.149 1.174 28.542 1.00 56.18 132 LEU B O 1
ATOM 1887 N N . SER B 1 123 ? 23.539 1.039 30.300 1.00 57.68 133 SER B N 1
ATOM 1888 C CA . SER B 1 123 ? 23.751 -0.404 30.120 1.00 59.07 133 SER B CA 1
ATOM 1889 C C . SER B 1 123 ? 22.528 -1.261 30.510 1.00 60.26 133 SER B C 1
ATOM 1890 O O . SER B 1 123 ? 22.407 -2.400 30.058 1.00 60.62 133 SER B O 1
ATOM 1893 N N . SER B 1 124 ? 21.620 -0.717 31.318 1.00 61.45 134 SER B N 1
ATOM 1894 C CA . SER B 1 124 ? 20.416 -1.438 31.745 1.00 62.47 134 SER B CA 1
ATOM 1895 C C . SER B 1 124 ? 19.291 -1.364 30.733 1.00 63.29 134 SER B C 1
ATOM 1896 O O . SER B 1 124 ? 18.969 -2.376 30.113 1.00 64.13 134 SER B O 1
#

Nearest PDB structures (foldseek):
  2zfw-assembly1_B  TM=9.493E-01  e=3.583E-21  Synechococcus sp.
  2zfw-assembly1_A  TM=9.480E-01  e=5.602E-21  Synechococcus sp.
  2dql-assembly1_B  TM=8.592E-01  e=2.242E-16  Nostoc sp. PCC 7120 = FACHB-418
  1bm9-assembly1_A  TM=6.619E-01  e=4.025E-04  Bacillus subtilis
  1j0r-assembly2_B  TM=6.564E-01  e=1.538E-03  Bacillus subtilis

Secondary structure (DSSP, 8-state):
--HHHHHHHHHSPPPEEPPHHHHHHHHHHHHTTS-EEHHHHHHHHHHHSTTEE--HHHHHHHHHHHHHTTSEEEEEE--TT-SS-EEEEEES-S--HHHHHHHHHHHHH-/--HHHHHHHHHSPPPEEPPHHHHHHHHHHHHTTS-EEHHHHHHHHHHH-TTEE--HHHHHHHHHHHHHTTSEEEEEE--TT-SS-EEEEEEPP-SS-HHHHHHHHHHHHHH-

CATH classification: 1.10.10.10

Radius of gyration: 23.41 Å; Cα contacts (8 Å, |Δi|>4): 294; chains: 2; bounding box: 59×64×39 Å

B-factor: mean 41.01, std 9.99, range [26.57, 77.07]

Foldseek 3Di:
DDDVVVVVCVVPNAAEEDALLLLLLQVLLVQVPPKAADVCSQVVCCVVPVNYGYDPVSNVVSVVVCVVVQQKDWDWDDDPPDPDTTIIMHGRDDDDVVSVVSNVVNVVVD/DDVVVVVVCVVDNAAAEDALLLLLLQVLLVQVPHKAADVCSQVVCCVVPVSYGYDPVSNVVNVVVCVVVQQKDWDWADDPPDPDITIIMHGDDDPDNPSVVSNVVNVVVVVD

=== Feature glossary ===
A reading guide for the features in this record.

Start from the sequence.

  · This is the polypeptide sequence — one letter per residue, N-terminus first. Length ranges from a few dozen residues for small domains to over a thousand for large multi-domain proteins.

Fold it, and you get atomic coordinates and the backbone conformation that goes with them.

  · Structure coordinates are given as an mmCIF _atom_site loop: one row per atom with element, residue name, chain id, sequence number, and x/y/z position in Å. Only the four main-chain atoms per residue are included here; side chains are omitted to keep the record compact.

  · Backbone dihedral angles. Every residue except chain termini has a φ (preceding-C → N → Cα → C) and a ψ (N → Cα → C → next-N). They are reported in degrees following the IUPAC sign convention. Secondary structure is essentially a statement about which (φ, ψ) basin each residue occupies.

  · The SS8 string is DSSP's per-residue secondary-structure call. α-helix (H) means an i→i+4 H-bond ladder; β-strand (E) means the residue participates in a β-sheet; 3₁₀ (G) and π (I) are tighter and wider helices; T/S are turns/bends; '-' is loop.

  · SS3 is a coarse helix/strand/coil call (letters a/b/c) made by the P-SEA algorithm from inter-Cα distances and dihedrals. It is less detailed than DSSP but needs only Cα positions.

Summarize the fold with a handful of shape descriptors and a per-residue structural alphabet.

  · Radius of gyration (Rg) is the root-mean-square distance of Cα atoms from their centroid — a single number for overall size and compactness. A globular domain of N residues has Rg ≈ 2.2·N^0.38 Å; an extended or disordered chain has a much larger Rg. The Cα contact count is the number of residue pairs whose Cα atoms are within 8 Å and are more than four positions apart in sequence — a standard proxy for tertiary packing density. The bounding box is the smallest axis-aligned box enclosing all Cα atoms.

  · The Foldseek 3Di string encodes local tertiary geometry as a 20-letter alphabet — one character per residue — derived from the relative positions of nearby Cα atoms. Unlike the amino-acid sequence, 3Di is a direct function of the 3D structure, so two proteins with the same fold have similar 3Di strings even at low sequence identity.

  · Solvent-accessible surface area (SASA) is the area in Å² traced out by the centre of a 1.4 Å probe sphere (a water molecule) rolled over the protein's van der Waals surface (Shrake–Rupley / Lee–Richards construction). Buried residues have near-zero SASA; fully exposed residues can exceed 200 Å². The total SASA scales roughly with the number of surface residues.

Ask how reliable the model is.

  · pLDDT (predicted Local Distance Difference Test) is AlphaFold's per-residue confidence score, ranging from 0 to 100. Values above 90 indicate high confidence (typically well-packed cores); 70–90 is confident; 50–70 low confidence; below 50 usually means the region is disordered or the prediction is unreliable there. AlphaFold stores pLDDT in the mmCIF B-factor column.

  · B-factor (Debye–Waller factor) reflects atomic displacement in the crystal lattice. It is an experimental observable (units Å²), not a prediction; low values mean the atom is pinned down, high values mean it moves or is heterogeneous across the crystal.

  · Predicted Aligned Error (PAE) is an AlphaFold confidence matrix: entry (i, j) is the expected error in the position of residue j, in ångströms, when the prediction is superimposed on the true structure at residue i. Low PAE within a block of residues means that block is internally rigid and well-predicted; high PAE between two blocks means their relative placement is uncertain even if each block individually is confident.

Place it in context: what it resembles, what it is annotated as, and how it looks.

  · Nearest PDB neighbors are the top structural matches found by Foldseek when searching this structure against the entire Protein Data Bank. Each hit reports a TM-score (0 to 1; >0.5 almost always implies the same fold) and an E-value. These are *structural* homologs — they may share no detectable sequence similarity.

  · Functional annotations link the protein to curated databases. InterPro entries identify conserved domains and families by matching the sequence against member-database signatures (Pfam, PROSITE, CDD, …). Gene Ontology (GO) terms describe molecular function, biological process, and cellular component in a controlled vocabulary. CATH places the structure in a hierarchical fold classification (Class/Architecture/Topology/Homologous-superfamily). The organism is the source species.

  · Three diagnostic plots accompany the record. The Cα contact map visualizes the tertiary structure as a 2D adjacency matrix (8 Å cutoff, sequence-local contacts suppressed). The Ramachandran plot shows the distribution of backbone (φ, ψ) torsions, with points in the α and β basins reflecting secondary structure content. The PAE plot shows AlphaFold's inter-residue confidence as a color matrix.

  · Six rendered views show the 3D structure from the faces of a cube — i.e. along ±x, ±y, ±z. Rendering representation is drawn randomly per protein from cartoon (secondary-structure ribbons), sticks (backbone bonds), or molecular surface; coloring is either N→C rainbow (blue at the N-terminus through red at the C-terminus) or one color per chain.